Protein AF-A0A6M4P9S4-F1 (afdb_monomer)

Foldseek 3Di:
DVVVVVVVVVVVLVVLVVVLCVLLVVLQVLCCVPPVVVSVVLVVLLVVLLVVLLVLVVVCVVVVLADLQRQGDDPSSVVVVVVLCVLQPLVVQLVVLVVQLCVQPVVLVVQQVVLLVVQAHDDRDCNVVSVVVSLVSSLSSLSSNLSNLLNCLVVSVVSVNVNDDPVNSSVSNSVSSVSSSVSSVSVSVVVVVVVVVPDPPPDPDVVVVVVVVSNCSSNVPND

Nearest PDB structures (foldseek):
  6ixg-assembly1_A  TM=1.723E-01  e=7.085E+00  Homo sapiens

pLDDT: mean 92.7, std 8.06, range [56.94, 98.56]

Secondary structure (DSSP, 8-state):
-HHHHHHHHHHHHHHHHHHHHHHHHHHHHHHHHH-HHHHHHHHHHHHHHHHHHHHHHHHHHHTTSB-TTS-B-HHHHHHHHHHHHHHH-HHHHHHHHHHHHHHHHHHHHHHHHHHHHTT-----SSHHHHHHHHHHHHHHHHHHHHHHHHHHHHHHHHTT-TT--HHHHHHHHHHHHHHHHHHHHHHHHHHHHHHHHHS--SS--HHHHHHHHHHHHHTTT--

Mean predicted aligned error: 5.12 Å

Radius of gyration: 23.7 Å; Cα contacts (8 Å, |Δi|>4): 204; chains: 1; bounding box: 56×37×74 Å

Solvent-accessible surface area (backbone atoms only — not comparable to full-atom values): 11518 Å² total; per-residue (Å²): 120,68,69,64,58,54,56,52,49,66,56,48,51,57,55,50,53,50,50,53,51,50,51,38,48,52,44,44,50,62,34,36,78,76,41,49,68,59,51,52,49,48,54,48,42,19,51,48,30,25,52,55,44,45,52,49,51,54,52,33,42,74,73,57,16,31,47,72,57,69,47,65,34,67,76,64,10,52,51,51,51,52,52,50,52,61,63,56,41,57,67,60,50,51,52,53,44,49,51,53,40,45,68,62,37,49,58,44,53,51,50,30,53,60,31,22,77,76,13,54,24,62,83,71,81,55,49,67,59,44,51,53,49,43,52,52,53,52,32,48,51,35,18,29,32,15,14,39,40,33,31,54,24,51,48,42,55,76,70,56,19,77,78,59,48,73,67,54,31,52,52,36,39,51,53,14,54,49,35,38,34,49,25,46,49,54,52,42,54,52,50,52,55,55,49,63,72,67,52,84,71,89,65,88,49,71,65,56,58,51,51,50,52,52,48,50,53,17,31,68,68,66,115

Structure (mmCIF, N/CA/C/O backbone):
data_AF-A0A6M4P9S4-F1
#
_entry.id   AF-A0A6M4P9S4-F1
#
loop_
_atom_site.group_PDB
_atom_site.id
_atom_site.type_symbol
_atom_site.label_atom_id
_atom_site.label_alt_id
_atom_site.label_comp_id
_atom_site.label_asym_id
_atom_site.label_entity_id
_atom_site.label_seq_id
_atom_site.pdbx_PDB_ins_code
_atom_site.Cartn_x
_atom_site.Cartn_y
_atom_site.Cartn_z
_atom_site.occupancy
_atom_site.B_iso_or_equiv
_atom_site.auth_seq_id
_atom_site.auth_comp_id
_atom_site.auth_asym_id
_atom_site.auth_atom_id
_atom_site.pdbx_PDB_model_num
ATOM 1 N N . MET A 1 1 ? -1.144 12.331 -38.216 1.00 61.84 1 MET A N 1
ATOM 2 C CA . MET A 1 1 ? -1.997 12.013 -37.046 1.00 61.84 1 MET A CA 1
ATOM 3 C C . MET A 1 1 ? -1.192 11.691 -35.783 1.00 61.84 1 MET A C 1
ATOM 5 O O . MET A 1 1 ? -1.663 12.023 -34.706 1.00 61.84 1 MET A O 1
ATOM 9 N N . GLU A 1 2 ? 0.027 11.143 -35.867 1.00 69.25 2 GLU A N 1
ATOM 10 C CA . GLU A 1 2 ? 0.846 10.823 -34.678 1.00 69.25 2 GLU A CA 1
ATOM 11 C C . GLU A 1 2 ? 1.345 12.041 -33.874 1.00 69.25 2 GLU A C 1
ATOM 13 O O . GLU A 1 2 ? 1.456 11.966 -32.651 1.00 69.25 2 GLU A O 1
ATOM 18 N N . SER A 1 3 ? 1.584 13.191 -34.513 1.00 69.19 3 SER A N 1
ATOM 19 C CA . SER A 1 3 ? 2.108 14.394 -33.841 1.00 69.19 3 SER A CA 1
ATOM 20 C C . SER A 1 3 ? 1.162 14.984 -32.785 1.00 69.19 3 SER A C 1
ATOM 22 O O . SER A 1 3 ? 1.617 15.394 -31.717 1.00 69.19 3 SER A O 1
ATOM 24 N N . LEU A 1 4 ? -0.153 14.965 -33.032 1.00 66.94 4 LEU A N 1
ATOM 25 C CA . LEU A 1 4 ? -1.164 15.445 -32.079 1.00 66.94 4 LEU A CA 1
ATOM 26 C C . LEU A 1 4 ? -1.233 14.562 -30.821 1.00 66.94 4 LEU A C 1
ATOM 28 O O . LE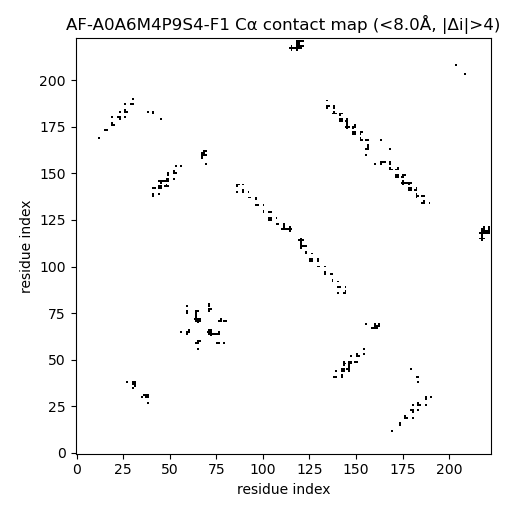U A 1 4 ? -1.451 15.074 -29.724 1.00 66.94 4 LEU A O 1
ATOM 32 N N . SER A 1 5 ? -0.966 13.259 -30.959 1.00 78.19 5 SER A N 1
ATOM 33 C CA . SER A 1 5 ? -0.963 12.318 -29.829 1.00 78.19 5 SER A CA 1
ATOM 34 C C . SER A 1 5 ? 0.209 12.547 -28.866 1.00 78.19 5 SER A C 1
ATOM 36 O O . SER A 1 5 ? 0.057 12.424 -27.652 1.00 78.19 5 SER A O 1
ATOM 38 N N . ASN A 1 6 ? 1.376 12.943 -29.386 1.00 82.75 6 ASN A N 1
ATOM 39 C CA . ASN A 1 6 ? 2.554 13.214 -28.562 1.00 82.75 6 ASN A CA 1
ATOM 40 C C . ASN A 1 6 ? 2.414 14.527 -27.786 1.00 82.75 6 ASN A C 1
ATOM 42 O O . ASN A 1 6 ? 2.817 14.590 -26.627 1.00 82.75 6 ASN A O 1
ATOM 46 N N . LEU A 1 7 ? 1.780 15.542 -28.385 1.00 84.12 7 LEU A N 1
ATOM 47 C CA . LEU A 1 7 ? 1.522 16.811 -27.708 1.00 84.12 7 LEU A CA 1
ATOM 48 C C . LEU A 1 7 ? 0.577 16.623 -26.510 1.00 84.12 7 LEU A C 1
ATOM 50 O O . LEU A 1 7 ? 0.871 17.098 -25.419 1.00 84.12 7 LEU A O 1
ATOM 54 N N . GLN A 1 8 ? -0.513 15.865 -26.679 1.00 84.75 8 GLN A N 1
ATOM 55 C CA . GLN A 1 8 ? -1.442 15.556 -25.583 1.00 84.75 8 GLN A CA 1
ATOM 56 C C . GLN A 1 8 ? -0.753 14.823 -24.426 1.00 84.75 8 GLN A C 1
ATOM 58 O O . GLN A 1 8 ? -0.976 15.156 -23.265 1.00 84.75 8 GLN A O 1
ATOM 63 N N . LEU A 1 9 ? 0.132 13.871 -24.727 1.00 80.56 9 LEU A N 1
ATOM 64 C CA . LEU A 1 9 ? 0.868 13.130 -23.700 1.00 80.56 9 LEU A CA 1
ATOM 65 C C . LEU A 1 9 ? 1.795 14.022 -22.871 1.00 80.56 9 LEU A C 1
ATOM 67 O O . LEU A 1 9 ? 1.878 13.834 -21.659 1.00 80.56 9 LEU A O 1
ATOM 71 N N . ILE A 1 10 ? 2.447 15.006 -23.495 1.00 86.56 10 ILE A N 1
ATOM 72 C CA . ILE A 1 10 ? 3.322 15.954 -22.790 1.00 86.56 10 ILE A CA 1
ATOM 73 C C . ILE A 1 10 ? 2.539 16.767 -21.753 1.00 86.56 10 ILE A C 1
ATOM 75 O O . ILE A 1 10 ? 3.084 17.059 -20.695 1.00 86.56 10 ILE A O 1
ATOM 79 N N . PHE A 1 11 ? 1.270 17.094 -22.011 1.00 90.44 11 PHE A N 1
ATOM 80 C CA . PHE A 1 11 ? 0.438 17.844 -21.062 1.00 90.44 11 PHE A CA 1
ATOM 81 C C . PHE A 1 11 ? -0.261 16.961 -20.021 1.00 90.44 11 PHE A C 1
ATOM 83 O O . PHE A 1 11 ? -0.404 17.376 -18.872 1.00 90.44 11 PHE A O 1
ATOM 90 N N . ILE A 1 12 ? -0.679 15.745 -20.387 1.00 91.44 12 ILE A N 1
ATOM 91 C CA . ILE A 1 12 ? -1.417 14.850 -19.483 1.00 91.44 12 ILE A CA 1
ATOM 92 C C . ILE A 1 12 ? -0.534 14.381 -18.323 1.00 91.44 12 ILE A C 1
ATOM 94 O O . ILE A 1 12 ? -0.962 14.447 -17.172 1.00 91.44 12 ILE A O 1
ATOM 98 N N . TRP A 1 13 ? 0.696 13.934 -18.597 1.00 91.56 13 TRP A N 1
ATOM 99 C CA . TRP A 1 13 ? 1.558 13.373 -17.552 1.00 91.56 13 TRP A CA 1
ATOM 100 C C . TRP A 1 13 ? 1.850 14.363 -16.413 1.00 91.56 13 TRP A C 1
ATOM 102 O O . TRP A 1 13 ? 1.615 13.990 -15.265 1.00 91.56 13 TRP A O 1
ATOM 112 N N . PRO A 1 14 ? 2.283 15.617 -16.658 1.00 93.75 14 PRO A N 1
ATOM 113 C CA . PRO A 1 14 ? 2.514 16.589 -15.590 1.00 93.75 14 PRO A CA 1
ATOM 114 C C . PRO A 1 14 ? 1.277 16.867 -14.738 1.00 93.75 14 PRO A C 1
ATOM 116 O O . PRO A 1 14 ? 1.397 16.962 -13.521 1.00 93.75 14 PRO A O 1
ATOM 119 N N . VAL A 1 15 ? 0.093 16.965 -15.353 1.00 95.19 15 VAL A N 1
ATOM 120 C CA . VAL A 1 15 ? -1.168 17.188 -14.626 1.00 95.19 15 VAL A CA 1
ATOM 121 C C . VAL A 1 15 ? -1.487 16.000 -13.727 1.00 95.19 15 VAL A C 1
ATOM 123 O O . VAL A 1 15 ? -1.824 16.192 -12.559 1.00 95.19 15 VAL A O 1
ATOM 126 N N . LEU A 1 16 ? -1.333 14.780 -14.248 1.00 94.12 16 LEU A N 1
ATOM 127 C CA . LEU A 1 16 ? -1.476 13.566 -13.455 1.00 94.12 16 LEU A CA 1
ATOM 128 C C . LEU A 1 16 ? -0.500 13.604 -12.274 1.00 94.12 16 LEU A C 1
ATOM 130 O O . LEU A 1 16 ? -0.952 13.609 -11.128 1.00 94.12 16 LEU A O 1
ATOM 134 N N . PHE A 1 17 ? 0.810 13.718 -12.527 1.00 95.31 17 PHE A N 1
ATOM 135 C CA . PHE A 1 17 ? 1.837 13.758 -11.478 1.00 95.31 17 PHE A CA 1
ATOM 136 C C . PHE A 1 17 ? 1.563 14.848 -10.431 1.00 95.31 17 PHE A C 1
ATOM 138 O O . PHE A 1 17 ? 1.637 14.583 -9.233 1.00 95.31 17 PHE A O 1
ATOM 145 N N . LEU A 1 18 ? 1.173 16.052 -10.846 1.00 97.12 18 LEU A N 1
ATOM 146 C CA . LEU A 1 18 ? 0.807 17.124 -9.921 1.00 97.12 18 LEU A CA 1
ATOM 147 C C . LEU A 1 18 ? -0.378 16.727 -9.027 1.00 97.12 18 LEU A C 1
ATOM 149 O O . LEU A 1 18 ? -0.354 16.964 -7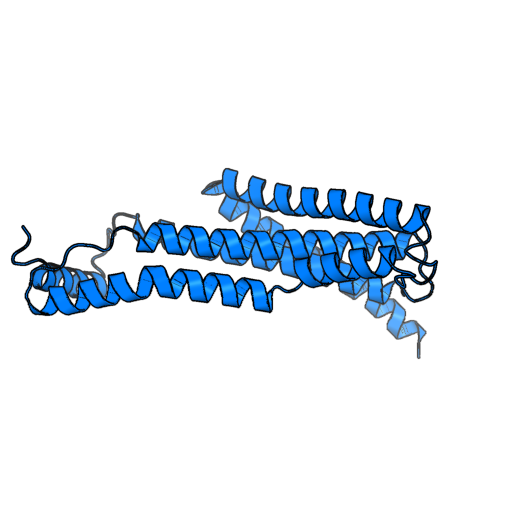.817 1.00 97.12 18 LEU A O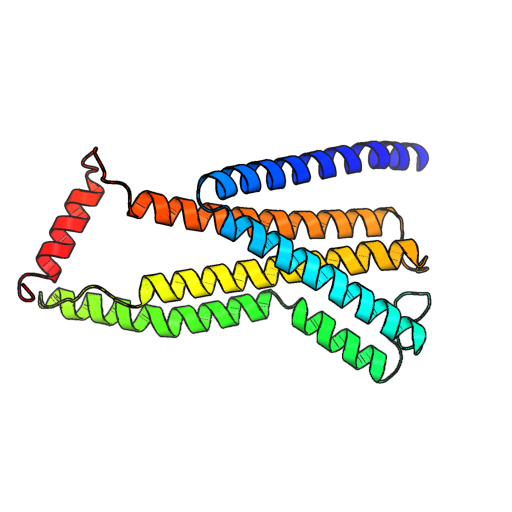 1
ATOM 153 N N . GLY A 1 19 ? -1.394 16.093 -9.612 1.00 97.25 19 GLY A N 1
ATOM 154 C CA . GLY A 1 19 ? -2.543 15.563 -8.887 1.00 97.25 19 GLY A CA 1
ATOM 155 C C . GLY A 1 19 ? -2.137 14.538 -7.828 1.00 97.25 19 GLY A C 1
ATOM 156 O O . GLY A 1 19 ? -2.524 14.684 -6.668 1.00 97.25 19 GLY A O 1
ATOM 157 N N . ILE A 1 20 ? -1.308 13.544 -8.174 1.00 97.69 20 ILE A N 1
ATOM 158 C CA . ILE A 1 20 ? -0.906 12.518 -7.196 1.00 97.69 20 ILE A CA 1
ATOM 159 C C . ILE A 1 20 ? 0.005 13.068 -6.103 1.00 97.69 20 ILE A C 1
ATOM 161 O O . ILE A 1 20 ? -0.171 12.714 -4.939 1.00 97.69 20 ILE A O 1
ATOM 165 N N . PHE A 1 21 ? 0.919 13.987 -6.429 1.00 97.81 21 PHE A N 1
ATOM 166 C CA . PHE A 1 21 ? 1.742 14.650 -5.416 1.00 97.81 21 PHE A CA 1
ATOM 167 C C . PHE A 1 21 ? 0.899 15.500 -4.469 1.00 97.81 21 PHE A C 1
ATOM 169 O O . PHE A 1 21 ? 1.172 15.522 -3.272 1.00 97.81 21 PHE A O 1
ATOM 176 N N . THR A 1 22 ? -0.157 16.141 -4.975 1.00 98.12 22 THR A N 1
ATOM 177 C CA . THR A 1 22 ? -1.103 16.892 -4.143 1.00 98.12 22 THR A CA 1
ATOM 178 C C . THR A 1 22 ? -1.869 15.959 -3.206 1.00 98.12 22 THR A C 1
ATOM 180 O O . THR A 1 22 ? -2.008 16.270 -2.027 1.00 98.12 22 THR A O 1
ATOM 183 N N . VAL A 1 23 ? -2.311 14.789 -3.684 1.00 98.19 23 VAL A N 1
ATOM 184 C CA . VAL A 1 23 ? -2.980 13.775 -2.849 1.00 98.19 23 VAL A CA 1
ATOM 185 C C . VAL A 1 23 ? -2.042 13.237 -1.766 1.00 98.19 23 VAL A C 1
ATOM 187 O O . VAL A 1 23 ? -2.409 13.239 -0.592 1.00 98.19 23 VAL A O 1
ATOM 190 N N . ILE A 1 24 ? -0.824 12.820 -2.129 1.00 98.12 24 ILE A N 1
ATOM 191 C CA . ILE A 1 24 ? 0.177 12.331 -1.166 1.00 98.12 24 ILE A CA 1
ATOM 192 C C . ILE A 1 24 ? 0.532 13.430 -0.162 1.00 98.12 24 ILE A C 1
ATOM 194 O O . ILE A 1 24 ? 0.585 13.164 1.035 1.00 98.12 24 ILE A O 1
ATOM 198 N N . GLY A 1 25 ? 0.737 14.663 -0.630 1.00 98.12 25 GLY A N 1
ATOM 199 C CA . GLY A 1 25 ? 1.036 15.817 0.213 1.00 98.12 25 GLY A CA 1
ATOM 200 C C . GLY A 1 25 ? -0.090 16.108 1.200 1.00 98.12 25 GLY A C 1
ATOM 201 O O . GLY A 1 25 ? 0.160 16.207 2.395 1.00 98.12 25 GLY A O 1
ATOM 202 N N . PHE A 1 26 ? -1.338 16.155 0.730 1.00 98.31 26 PHE A N 1
ATOM 203 C CA . PHE A 1 26 ? -2.509 16.379 1.576 1.00 98.31 26 PHE A CA 1
ATOM 204 C C . PHE A 1 26 ? -2.676 15.286 2.642 1.00 98.31 26 PHE A C 1
ATOM 206 O O . PHE A 1 26 ? -2.794 15.600 3.829 1.00 98.31 26 PHE A O 1
ATOM 213 N N . LEU A 1 27 ? -2.652 14.010 2.240 1.00 98.00 27 LEU A N 1
ATOM 214 C CA . LEU A 1 27 ? -2.776 12.876 3.163 1.00 98.00 27 LEU A CA 1
ATOM 215 C C . LEU A 1 27 ? -1.605 12.828 4.148 1.00 98.00 27 LEU A C 1
ATOM 217 O O . LEU A 1 27 ? -1.805 12.623 5.344 1.00 98.00 27 LEU A O 1
ATOM 221 N N . GLY A 1 28 ? -0.389 13.064 3.654 1.00 97.56 28 GLY A N 1
ATOM 222 C CA . GLY A 1 28 ? 0.828 13.127 4.450 1.00 97.56 28 GLY A CA 1
ATOM 223 C C . GLY A 1 28 ? 0.780 14.241 5.490 1.00 97.56 28 GLY A C 1
ATOM 224 O O . GLY A 1 28 ? 1.087 13.980 6.647 1.00 97.56 28 GLY A O 1
ATOM 225 N N . SER A 1 29 ? 0.340 15.449 5.126 1.00 97.88 29 SER A N 1
ATOM 226 C CA . SER A 1 29 ? 0.172 16.568 6.063 1.00 97.88 29 SER A CA 1
ATOM 227 C C . SER A 1 29 ? -0.879 16.263 7.126 1.00 97.88 29 SER A C 1
ATOM 229 O O . SER A 1 29 ? -0.598 16.395 8.313 1.00 97.88 29 SER A O 1
ATOM 231 N N . LYS A 1 30 ? -2.057 15.763 6.727 1.00 97.25 30 LYS A N 1
ATOM 232 C CA . LYS A 1 30 ? -3.113 15.389 7.681 1.00 97.25 30 LYS A CA 1
ATOM 233 C C . LYS A 1 30 ? -2.668 14.302 8.653 1.00 97.25 30 LYS A C 1
ATOM 235 O O . LYS A 1 30 ? -2.995 14.362 9.836 1.00 97.25 30 LYS A O 1
ATOM 240 N N . LEU A 1 31 ? -1.913 13.320 8.168 1.00 96.31 31 LEU A N 1
ATOM 241 C CA . LEU A 1 31 ? -1.352 12.275 9.011 1.00 96.31 31 LEU A CA 1
ATOM 242 C C . LEU A 1 31 ? -0.211 12.807 9.892 1.00 96.31 31 LEU A C 1
ATOM 244 O O . LEU A 1 31 ? -0.085 12.377 11.035 1.00 96.31 31 LEU A O 1
ATOM 248 N N . ALA A 1 32 ? 0.594 13.753 9.401 1.00 97.25 32 ALA A N 1
ATOM 249 C CA . ALA A 1 32 ? 1.685 14.365 10.154 1.00 97.25 32 ALA A CA 1
ATOM 250 C C . ALA A 1 32 ? 1.188 15.187 11.349 1.00 97.25 32 ALA A C 1
ATOM 252 O O . ALA A 1 32 ? 1.824 15.139 12.399 1.00 97.25 32 ALA A O 1
ATOM 253 N N . ASP A 1 33 ? 0.044 15.863 11.216 1.00 95.88 33 ASP A N 1
ATOM 254 C CA . ASP A 1 33 ? -0.586 16.610 12.311 1.00 95.88 33 ASP A CA 1
ATOM 255 C C . ASP A 1 33 ? -0.987 15.691 13.480 1.00 95.88 33 ASP A C 1
ATOM 257 O O . ASP A 1 33 ? -0.930 16.088 14.642 1.00 95.88 33 ASP A O 1
ATOM 261 N N . GLN A 1 34 ? -1.380 14.446 13.184 1.00 94.00 34 GLN A N 1
ATOM 262 C CA . GLN A 1 34 ? -1.847 13.486 14.190 1.00 94.00 34 GLN A CA 1
ATOM 263 C C . GLN A 1 34 ? -0.727 12.572 14.704 1.00 94.00 34 GLN A C 1
ATOM 265 O O . GLN A 1 34 ? -0.618 12.320 15.904 1.00 94.00 34 GLN A O 1
ATOM 270 N N . ARG A 1 35 ? 0.073 12.010 13.789 1.00 95.62 35 ARG A N 1
ATOM 271 C CA . ARG A 1 35 ? 1.101 10.991 14.051 1.00 95.62 35 ARG A CA 1
ATOM 272 C C . ARG A 1 35 ? 2.271 11.145 13.066 1.00 95.62 35 ARG A C 1
ATOM 274 O O . ARG A 1 35 ? 2.414 10.345 12.140 1.00 95.62 35 ARG A O 1
ATOM 281 N N . PRO A 1 36 ? 3.194 12.098 13.284 1.00 96.81 36 PRO A N 1
ATOM 282 C CA . PRO A 1 36 ? 4.319 12.334 12.370 1.00 96.81 36 PRO A CA 1
ATOM 283 C C . PRO A 1 36 ? 5.279 11.137 12.269 1.00 96.81 36 PRO A C 1
ATOM 285 O O . PRO A 1 36 ? 5.973 10.964 11.267 1.00 96.81 36 PRO A O 1
ATOM 288 N N . GLY A 1 37 ? 5.311 10.275 13.293 1.00 97.75 37 GLY A N 1
ATOM 289 C CA . GLY A 1 37 ? 6.042 9.007 13.251 1.00 97.75 37 GLY A CA 1
ATOM 290 C C . GLY A 1 37 ? 5.592 8.099 12.107 1.00 97.75 37 GLY A C 1
ATOM 291 O O . GLY A 1 37 ? 6.439 7.531 11.424 1.00 97.75 37 GLY A O 1
ATOM 292 N N . ASP A 1 38 ? 4.288 8.034 11.848 1.00 97.31 38 ASP A N 1
ATOM 293 C CA . ASP A 1 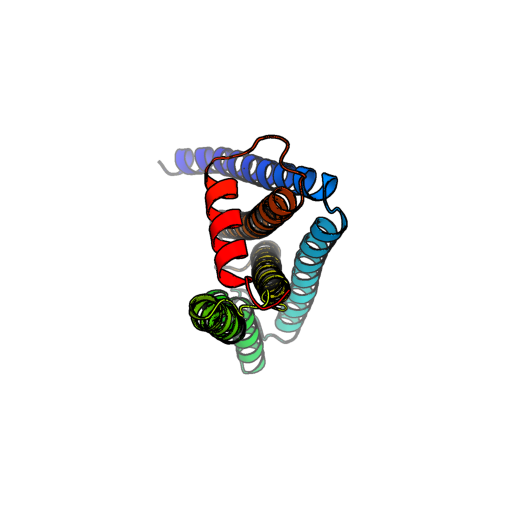38 ? 3.703 7.135 10.857 1.00 97.31 38 ASP A CA 1
ATOM 294 C C . ASP A 1 38 ? 4.123 7.524 9.433 1.00 97.31 38 ASP A C 1
ATOM 296 O O . ASP A 1 38 ? 4.572 6.682 8.654 1.00 97.31 38 ASP A O 1
ATOM 300 N N . VAL A 1 39 ? 4.082 8.826 9.131 1.00 98.12 39 VAL A N 1
ATOM 301 C CA . VAL A 1 39 ? 4.538 9.398 7.853 1.00 98.12 39 VAL A CA 1
ATOM 302 C C . VAL A 1 39 ? 6.010 9.069 7.598 1.00 98.12 39 VAL A C 1
ATOM 304 O O . VAL A 1 39 ? 6.368 8.638 6.502 1.00 98.12 39 VAL A O 1
ATOM 307 N N . ARG A 1 40 ? 6.870 9.216 8.618 1.00 98.25 40 ARG A N 1
ATOM 308 C CA . ARG A 1 40 ? 8.301 8.887 8.505 1.00 98.25 40 ARG A CA 1
ATOM 309 C C . ARG A 1 40 ? 8.531 7.414 8.188 1.00 98.25 40 ARG A C 1
ATOM 311 O O . ARG A 1 40 ? 9.406 7.114 7.384 1.00 98.25 40 ARG A O 1
ATOM 318 N N . VAL A 1 41 ? 7.758 6.508 8.788 1.00 98.31 41 VAL A N 1
ATOM 319 C CA . VAL A 1 41 ? 7.894 5.066 8.538 1.00 98.31 41 VAL A CA 1
ATOM 320 C C . VAL A 1 41 ? 7.526 4.722 7.095 1.00 98.31 41 VAL A C 1
ATOM 322 O O . VAL A 1 41 ? 8.273 3.991 6.451 1.00 98.31 41 VAL A O 1
ATOM 325 N N . VAL A 1 42 ? 6.433 5.274 6.557 1.00 98.38 42 VAL A N 1
ATOM 326 C CA . VAL A 1 42 ? 6.030 5.029 5.158 1.00 98.38 42 VAL A CA 1
ATOM 327 C C . VAL A 1 42 ? 7.105 5.518 4.184 1.00 98.38 42 VAL A C 1
ATOM 329 O O . VAL A 1 42 ? 7.540 4.758 3.318 1.00 98.38 42 VAL A O 1
ATOM 332 N N . TRP A 1 43 ? 7.600 6.747 4.366 1.00 98.44 43 TRP A N 1
ATOM 333 C CA . TRP A 1 43 ? 8.682 7.287 3.536 1.00 98.44 43 TRP A CA 1
ATOM 334 C C . TRP A 1 43 ? 9.983 6.497 3.664 1.00 98.44 43 TRP A C 1
ATOM 336 O O . TRP A 1 43 ? 10.670 6.277 2.665 1.00 98.44 43 TRP A O 1
ATOM 346 N N . TYR A 1 44 ? 10.317 6.053 4.876 1.00 98.56 44 TYR A N 1
ATOM 347 C CA . TYR A 1 44 ? 11.490 5.223 5.121 1.00 98.56 44 TYR A CA 1
ATOM 348 C C . TYR A 1 44 ? 11.386 3.880 4.396 1.00 98.56 44 TYR A C 1
ATOM 350 O O . TYR A 1 44 ? 12.329 3.498 3.714 1.00 98.56 44 TYR A O 1
ATOM 358 N N . LEU A 1 45 ? 10.246 3.187 4.485 1.00 98.38 45 LEU A N 1
ATOM 359 C CA . LEU A 1 45 ? 10.029 1.906 3.808 1.00 98.38 45 LEU A CA 1
ATOM 360 C C . LEU A 1 45 ? 10.104 2.043 2.286 1.00 98.38 45 LEU A C 1
ATOM 362 O O . LEU A 1 45 ? 10.779 1.242 1.642 1.00 98.38 45 LEU A O 1
ATOM 366 N N . PHE A 1 46 ? 9.470 3.078 1.727 1.00 98.56 46 PHE A N 1
ATOM 367 C CA . PHE A 1 46 ? 9.569 3.394 0.302 1.00 98.56 46 PHE A CA 1
ATOM 368 C C . PHE A 1 46 ? 11.027 3.633 -0.120 1.00 98.56 46 PHE A C 1
ATOM 370 O O . PHE A 1 46 ? 11.513 3.012 -1.063 1.00 98.56 46 PHE A O 1
ATOM 377 N N . SER A 1 47 ? 11.749 4.487 0.612 1.00 98.50 47 SER A N 1
ATOM 378 C CA . SER A 1 47 ? 13.140 4.844 0.298 1.00 98.50 47 SER A CA 1
ATOM 379 C C . SER A 1 47 ? 14.094 3.661 0.465 1.00 98.50 47 SER A C 1
ATOM 381 O O . SER A 1 47 ? 14.997 3.472 -0.346 1.00 98.50 47 SER A O 1
ATOM 383 N N . LEU A 1 48 ? 13.885 2.836 1.492 1.00 98.31 48 LEU A N 1
ATOM 384 C CA . LEU A 1 48 ? 14.653 1.618 1.721 1.00 98.31 48 LEU A CA 1
ATOM 385 C C . LEU A 1 48 ? 14.446 0.626 0.574 1.00 98.31 48 LEU A C 1
ATOM 387 O O . LEU A 1 48 ? 15.423 0.133 0.019 1.00 98.31 48 LEU A O 1
ATOM 391 N N . ALA A 1 49 ? 13.192 0.374 0.183 1.00 98.12 49 ALA A N 1
ATOM 392 C CA . ALA A 1 49 ? 12.874 -0.494 -0.947 1.00 98.12 49 ALA A CA 1
ATOM 393 C C . ALA A 1 49 ? 13.493 0.032 -2.248 1.00 98.12 49 ALA A C 1
ATOM 395 O O . ALA A 1 49 ? 14.101 -0.743 -2.986 1.00 98.12 49 ALA A O 1
ATOM 396 N N . PHE A 1 50 ? 13.417 1.344 -2.485 1.00 98.19 50 PHE A N 1
ATOM 397 C CA . PHE A 1 50 ? 14.056 1.996 -3.623 1.00 98.19 50 PHE A CA 1
ATOM 398 C C . PHE A 1 50 ? 15.570 1.730 -3.662 1.00 98.19 50 PHE A C 1
ATOM 400 O O . PHE A 1 50 ? 16.085 1.203 -4.650 1.00 98.19 50 PHE A O 1
ATOM 407 N N . VAL A 1 51 ? 16.283 2.033 -2.571 1.00 98.25 51 VAL A N 1
ATOM 408 C CA . VAL A 1 51 ? 17.743 1.868 -2.478 1.00 98.25 51 VAL A CA 1
ATOM 409 C C . VAL A 1 51 ? 18.150 0.401 -2.605 1.00 98.25 51 VAL A C 1
ATOM 411 O O . VAL A 1 51 ? 19.035 0.082 -3.399 1.00 98.25 51 VAL A O 1
ATOM 414 N N . CYS A 1 52 ? 17.498 -0.506 -1.873 1.00 97.44 52 CYS A N 1
ATOM 415 C CA . CYS A 1 52 ? 17.794 -1.937 -1.939 1.00 97.44 52 CYS A CA 1
ATOM 416 C C . CYS A 1 52 ? 17.574 -2.497 -3.349 1.00 97.44 52 CYS A C 1
ATOM 418 O O . CYS A 1 52 ? 18.413 -3.248 -3.844 1.00 97.44 52 CYS A O 1
ATOM 420 N N . THR A 1 53 ? 16.490 -2.098 -4.019 1.00 96.88 53 THR A N 1
ATOM 421 C CA . THR A 1 53 ? 16.199 -2.542 -5.389 1.00 96.88 53 THR A CA 1
ATOM 422 C C . THR A 1 53 ? 17.205 -1.963 -6.381 1.00 96.88 53 THR A C 1
ATOM 424 O O . THR A 1 53 ? 17.632 -2.673 -7.284 1.00 96.88 53 THR A O 1
ATOM 427 N N . CYS A 1 54 ? 17.654 -0.715 -6.197 1.00 96.69 54 CYS A N 1
ATOM 428 C CA . CYS A 1 54 ? 18.695 -0.112 -7.037 1.00 96.69 54 CYS A CA 1
ATOM 429 C C . CYS A 1 54 ? 20.015 -0.881 -6.912 1.00 96.69 54 CYS A C 1
ATOM 431 O O . CYS A 1 54 ? 20.634 -1.210 -7.921 1.00 96.69 54 CYS A O 1
ATOM 433 N N . ILE A 1 55 ? 20.424 -1.212 -5.683 1.00 96.88 55 ILE A N 1
ATOM 434 C CA . ILE A 1 55 ? 21.625 -2.018 -5.425 1.00 96.88 55 ILE A CA 1
ATOM 435 C C . ILE A 1 55 ? 21.484 -3.404 -6.065 1.00 96.88 55 ILE A C 1
ATOM 437 O O . ILE A 1 55 ? 22.407 -3.858 -6.739 1.00 96.88 55 ILE A O 1
ATOM 441 N N . ALA A 1 56 ? 20.329 -4.056 -5.905 1.00 95.88 56 ALA A N 1
ATOM 442 C CA . ALA A 1 56 ? 20.065 -5.363 -6.500 1.00 95.88 56 ALA A CA 1
ATOM 443 C C . ALA A 1 56 ? 20.093 -5.323 -8.037 1.00 95.88 56 ALA A C 1
ATOM 445 O O . ALA A 1 56 ? 20.678 -6.211 -8.651 1.00 95.88 56 ALA A O 1
ATOM 446 N N . ALA A 1 57 ? 19.519 -4.287 -8.658 1.00 94.75 57 ALA A N 1
ATOM 447 C CA . ALA A 1 57 ? 19.522 -4.104 -10.108 1.00 94.75 57 ALA A CA 1
ATOM 448 C C . ALA A 1 57 ? 20.938 -3.859 -10.653 1.00 94.75 57 ALA A C 1
ATOM 450 O O . ALA A 1 57 ? 21.346 -4.503 -11.618 1.00 94.75 57 ALA A O 1
ATOM 451 N N . LEU A 1 58 ? 21.717 -2.989 -9.998 1.00 95.94 58 LEU A N 1
ATOM 452 C CA . LEU A 1 58 ? 23.118 -2.737 -10.351 1.00 95.94 58 LEU A CA 1
ATOM 453 C C . LEU A 1 58 ? 23.973 -4.000 -10.222 1.00 95.94 58 LEU A C 1
ATOM 455 O O . LEU A 1 58 ? 24.778 -4.294 -11.104 1.00 95.94 58 LEU A O 1
ATOM 459 N N . TRP A 1 59 ? 23.782 -4.758 -9.143 1.00 96.56 59 TRP A N 1
ATOM 460 C CA . TRP A 1 59 ? 24.476 -6.023 -8.928 1.00 96.56 59 TRP A CA 1
ATOM 461 C C . TRP A 1 59 ? 24.079 -7.085 -9.961 1.00 96.56 59 TRP A C 1
ATOM 463 O O . TRP A 1 59 ? 24.947 -7.742 -10.523 1.00 96.56 59 TRP A O 1
ATOM 473 N N . ALA A 1 60 ? 22.787 -7.230 -10.267 1.00 96.25 60 ALA A N 1
ATOM 474 C CA . ALA A 1 60 ? 22.314 -8.178 -11.275 1.00 96.25 60 ALA A CA 1
ATOM 475 C C . ALA A 1 60 ? 22.846 -7.833 -12.677 1.00 96.25 60 ALA A C 1
ATOM 477 O O . ALA A 1 60 ? 23.259 -8.721 -13.421 1.00 96.25 60 ALA A O 1
ATOM 478 N N . SER A 1 61 ? 22.889 -6.543 -13.015 1.00 95.50 61 SER A N 1
ATOM 479 C CA . SER A 1 61 ? 23.467 -6.049 -14.266 1.00 95.50 61 SER A CA 1
ATOM 480 C C . SER A 1 61 ? 24.974 -6.332 -14.354 1.00 95.50 61 SER A C 1
ATOM 482 O O . SER A 1 61 ? 25.446 -6.835 -15.372 1.00 95.50 61 SER A O 1
ATOM 484 N N . SER A 1 62 ? 25.736 -6.117 -13.272 1.00 96.50 62 SER A N 1
ATOM 485 C CA . SER A 1 62 ? 27.196 -6.309 -13.284 1.00 96.50 62 SER A CA 1
ATOM 486 C C . SER A 1 62 ? 27.638 -7.764 -13.467 1.00 96.50 62 SER A C 1
ATOM 488 O O . SER A 1 62 ? 28.705 -8.009 -14.025 1.00 96.50 62 SER A O 1
ATOM 490 N N . ILE A 1 63 ? 26.818 -8.729 -13.042 1.00 97.12 63 ILE A N 1
ATOM 491 C CA . ILE A 1 63 ? 27.080 -10.165 -13.232 1.00 97.12 63 ILE A CA 1
ATOM 492 C C . ILE A 1 63 ? 26.446 -10.736 -14.511 1.00 97.12 63 ILE A C 1
ATOM 494 O O . ILE A 1 63 ? 26.499 -11.947 -14.726 1.00 97.12 63 ILE A O 1
ATOM 498 N N . GLY A 1 64 ? 25.809 -9.900 -15.340 1.00 96.06 64 GLY A N 1
ATOM 499 C CA . GLY A 1 64 ? 25.105 -10.336 -16.551 1.00 96.06 64 GLY A CA 1
ATOM 500 C C . GLY A 1 64 ? 23.828 -11.143 -16.285 1.00 96.06 64 GLY A C 1
ATOM 501 O O . GLY A 1 64 ? 23.353 -11.846 -17.172 1.00 96.06 64 GLY A O 1
ATOM 502 N N . ALA A 1 65 ? 23.264 -11.059 -15.075 1.00 96.94 65 ALA A N 1
ATOM 503 C CA . ALA A 1 65 ? 21.978 -11.673 -14.733 1.00 96.94 65 ALA A CA 1
ATOM 504 C C . ALA A 1 65 ? 20.778 -10.882 -15.279 1.00 96.94 65 ALA A C 1
ATOM 506 O O . ALA A 1 65 ? 19.651 -11.374 -15.244 1.00 96.94 65 ALA A O 1
ATOM 507 N N . LEU A 1 66 ? 21.017 -9.664 -15.765 1.00 95.38 66 LEU A N 1
ATOM 508 C CA . LEU A 1 66 ? 20.042 -8.797 -16.408 1.00 95.38 66 LEU A CA 1
ATOM 509 C C . LEU A 1 66 ? 20.650 -8.283 -17.712 1.00 95.38 66 LEU A C 1
ATOM 511 O O . LEU A 1 66 ? 21.731 -7.693 -17.690 1.00 95.38 66 LEU A O 1
ATOM 515 N N . ASP A 1 67 ? 19.991 -8.536 -18.839 1.00 94.06 67 ASP A N 1
ATOM 516 C CA . ASP A 1 67 ? 20.482 -8.077 -20.137 1.00 94.06 67 ASP A CA 1
ATOM 517 C C . ASP A 1 67 ? 20.091 -6.619 -20.439 1.00 94.06 67 ASP A C 1
ATOM 519 O O . ASP A 1 67 ? 19.373 -5.955 -19.686 1.00 94.06 67 ASP A O 1
ATOM 523 N N . GLY A 1 68 ? 20.571 -6.099 -21.573 1.00 90.50 68 GLY A N 1
ATOM 524 C CA . GLY A 1 68 ? 20.258 -4.741 -22.029 1.00 90.50 68 GLY A CA 1
ATOM 525 C C . GLY A 1 68 ? 18.785 -4.511 -22.392 1.00 90.50 68 GLY A C 1
ATOM 526 O O . GLY A 1 68 ? 18.404 -3.373 -22.650 1.00 90.50 68 GLY A O 1
ATOM 527 N N . ALA A 1 69 ? 17.950 -5.552 -22.419 1.00 92.62 69 ALA A N 1
ATOM 528 C CA . ALA A 1 69 ? 16.505 -5.445 -22.605 1.00 92.62 69 ALA A CA 1
ATOM 529 C C . ALA A 1 69 ? 15.730 -5.527 -21.274 1.00 92.62 69 ALA A C 1
ATOM 531 O O . ALA A 1 69 ? 14.498 -5.444 -21.290 1.00 92.62 69 ALA A O 1
ATOM 532 N N . GLY A 1 70 ? 16.427 -5.679 -20.141 1.00 91.06 70 GLY A N 1
ATOM 533 C CA . GLY A 1 70 ? 15.823 -5.881 -18.824 1.00 91.06 70 GLY A CA 1
ATOM 534 C C . GLY A 1 70 ? 15.293 -7.298 -18.607 1.00 91.06 70 GLY A C 1
ATOM 535 O O . GLY A 1 70 ? 14.482 -7.514 -17.707 1.00 91.06 70 GLY A O 1
ATOM 536 N N . VAL A 1 71 ? 15.708 -8.266 -19.427 1.00 94.69 71 VAL A N 1
ATOM 537 C CA . VAL A 1 71 ? 15.311 -9.667 -19.280 1.00 94.69 71 VAL A CA 1
ATOM 538 C C . VAL A 1 71 ? 16.294 -10.367 -18.348 1.00 94.69 71 VAL A C 1
ATOM 540 O O . VAL A 1 71 ? 17.513 -10.221 -18.456 1.00 94.69 71 VAL A O 1
ATOM 543 N N . PHE A 1 72 ? 15.746 -11.125 -17.402 1.00 95.44 72 PHE A N 1
ATOM 544 C CA . PHE A 1 72 ? 16.526 -11.921 -16.464 1.00 95.44 72 PHE A CA 1
ATOM 545 C C . PHE A 1 72 ? 17.167 -13.115 -17.178 1.00 95.44 72 PHE A C 1
ATOM 547 O O . PHE A 1 72 ? 16.480 -13.871 -17.862 1.00 95.44 72 PHE A O 1
ATOM 554 N N . GLN A 1 73 ? 18.475 -13.294 -16.996 1.00 97.25 73 GLN A N 1
ATOM 555 C CA . GLN A 1 73 ? 19.262 -14.341 -17.645 1.00 97.25 73 GLN A CA 1
ATOM 556 C C . GLN A 1 73 ? 19.944 -15.251 -16.613 1.00 97.25 73 GLN A C 1
ATOM 558 O O . GLN A 1 73 ? 20.513 -14.805 -15.611 1.00 97.25 73 GLN A O 1
ATOM 563 N N . GLY A 1 74 ? 19.918 -16.557 -16.886 1.00 96.62 74 GLY A N 1
ATOM 564 C CA . GLY A 1 74 ? 20.584 -17.581 -16.081 1.00 96.62 74 GLY A CA 1
ATOM 565 C C . GLY A 1 74 ? 20.036 -17.747 -14.656 1.00 96.62 74 GLY A C 1
ATOM 566 O O . GLY A 1 74 ? 19.051 -17.141 -14.244 1.00 96.62 74 GLY A O 1
ATOM 567 N N . ARG A 1 75 ? 20.722 -18.580 -13.860 1.00 96.62 75 ARG A N 1
ATOM 568 C CA . ARG A 1 75 ? 20.281 -18.962 -12.504 1.00 96.62 75 ARG A CA 1
ATOM 569 C C . ARG A 1 75 ? 20.141 -17.773 -11.548 1.00 96.62 75 ARG A C 1
ATOM 571 O O . ARG A 1 75 ? 19.254 -17.773 -10.696 1.00 96.62 75 ARG A O 1
ATOM 578 N N . TRP A 1 76 ? 21.037 -16.792 -11.649 1.00 95.19 76 TRP A N 1
ATOM 579 C CA . TRP A 1 76 ? 20.990 -15.595 -10.808 1.00 95.19 76 TRP A CA 1
ATOM 580 C C . TRP A 1 76 ? 19.862 -14.653 -11.233 1.00 95.19 76 TRP A C 1
ATOM 582 O O . TRP A 1 76 ? 19.174 -14.130 -10.359 1.00 95.19 76 TRP A O 1
ATOM 592 N N . GLY A 1 77 ? 19.607 -14.511 -12.539 1.00 94.94 77 GLY A N 1
ATOM 593 C CA . GLY A 1 77 ? 18.454 -13.771 -13.050 1.00 94.94 77 GLY A CA 1
ATOM 594 C C . GLY A 1 77 ? 17.137 -14.378 -12.569 1.00 94.94 77 GLY A C 1
ATOM 595 O O . GLY A 1 77 ? 16.298 -13.663 -12.029 1.00 94.94 77 GLY A O 1
ATOM 596 N N . ASP A 1 78 ? 16.994 -15.704 -12.650 1.00 96.44 78 ASP A N 1
ATOM 597 C CA . ASP A 1 78 ? 15.812 -16.418 -12.148 1.00 96.44 78 ASP A CA 1
ATOM 598 C C . ASP A 1 78 ? 15.582 -16.198 -10.651 1.00 96.44 78 ASP A C 1
ATOM 600 O O . ASP A 1 78 ? 14.442 -16.055 -10.205 1.00 96.44 78 ASP A O 1
ATOM 604 N N . LEU A 1 79 ? 16.656 -16.186 -9.854 1.00 96.19 79 LEU A N 1
ATOM 605 C CA . LEU A 1 79 ? 16.564 -15.926 -8.420 1.00 96.19 79 LEU A CA 1
ATOM 606 C C . LEU A 1 79 ? 16.074 -14.500 -8.150 1.00 96.19 79 LEU A C 1
ATOM 608 O O . LEU A 1 79 ? 15.162 -14.320 -7.344 1.00 96.19 79 LEU A O 1
ATOM 612 N N . VAL A 1 80 ? 16.643 -13.502 -8.832 1.00 95.06 80 VAL A N 1
ATOM 613 C CA . VAL A 1 80 ? 16.222 -12.099 -8.696 1.00 95.06 80 VAL A CA 1
ATOM 614 C C . VAL A 1 80 ? 14.770 -11.930 -9.140 1.00 95.06 80 VAL A C 1
ATOM 616 O O . VAL A 1 80 ? 13.995 -11.309 -8.419 1.00 95.06 80 VAL A O 1
ATOM 619 N N . ASN A 1 81 ? 14.372 -12.543 -10.256 1.00 95.81 81 ASN A N 1
ATOM 620 C CA . ASN A 1 81 ? 12.992 -12.516 -10.735 1.00 95.81 81 ASN A CA 1
ATOM 621 C C . ASN A 1 81 ? 12.024 -13.143 -9.719 1.00 95.81 81 ASN A C 1
ATOM 623 O O . ASN A 1 81 ? 10.992 -12.563 -9.404 1.00 95.81 81 ASN A O 1
ATOM 627 N N . LYS A 1 82 ? 12.372 -14.297 -9.135 1.00 96.75 82 LYS A N 1
ATOM 628 C CA . LYS A 1 82 ? 11.556 -14.934 -8.086 1.00 96.75 82 LYS A CA 1
ATOM 629 C C . LYS A 1 82 ? 11.415 -14.055 -6.849 1.00 96.75 82 LYS A C 1
ATOM 631 O O . LYS A 1 82 ? 10.318 -13.951 -6.314 1.00 96.75 82 LYS A O 1
ATOM 636 N N . LEU A 1 83 ? 12.501 -13.424 -6.400 1.00 94.75 83 LEU A N 1
ATOM 637 C CA . LEU A 1 83 ? 12.462 -12.495 -5.268 1.00 94.75 83 LEU A CA 1
ATOM 638 C C . LEU A 1 83 ? 11.613 -11.260 -5.585 1.00 94.75 83 LEU A C 1
ATOM 640 O O . LEU A 1 83 ? 10.839 -10.827 -4.737 1.00 94.75 83 LEU A O 1
ATOM 644 N N . LEU A 1 84 ? 11.723 -10.727 -6.802 1.00 95.00 84 LEU A N 1
ATOM 645 C CA . LEU A 1 84 ? 10.923 -9.600 -7.270 1.00 95.00 84 LEU A CA 1
ATOM 646 C C . LEU A 1 84 ? 9.430 -9.948 -7.296 1.00 95.00 84 LEU A C 1
ATOM 648 O O . LEU A 1 84 ? 8.627 -9.209 -6.735 1.00 95.00 84 LEU A O 1
ATOM 652 N N . LEU A 1 85 ? 9.069 -11.085 -7.898 1.00 95.94 85 LEU A N 1
ATOM 653 C CA . LEU A 1 85 ? 7.689 -11.573 -7.950 1.00 95.94 85 LEU A CA 1
ATOM 654 C C . LEU A 1 85 ? 7.134 -11.826 -6.549 1.00 95.94 85 LEU A C 1
ATOM 656 O O . LEU A 1 85 ? 6.016 -11.421 -6.264 1.00 95.94 85 LEU A O 1
ATOM 660 N N . PHE A 1 86 ? 7.931 -12.423 -5.660 1.00 94.88 86 PHE A N 1
ATOM 661 C CA . PHE A 1 86 ? 7.543 -12.637 -4.269 1.00 94.88 86 PHE A CA 1
ATOM 662 C C . PHE A 1 86 ? 7.269 -11.316 -3.534 1.00 94.88 86 PHE A C 1
ATOM 664 O O . PHE A 1 86 ? 6.262 -11.197 -2.852 1.00 94.88 86 PHE A O 1
ATOM 671 N N . MET A 1 87 ? 8.127 -10.303 -3.701 1.00 94.88 87 MET A N 1
ATOM 672 C CA . MET A 1 87 ? 7.955 -8.994 -3.050 1.00 94.88 87 MET A CA 1
ATOM 673 C C . MET A 1 87 ? 6.811 -8.155 -3.641 1.00 94.88 87 MET A C 1
ATOM 675 O O . MET A 1 87 ? 6.356 -7.212 -2.996 1.00 94.88 87 MET A O 1
ATOM 679 N N . LEU A 1 88 ? 6.374 -8.457 -4.867 1.00 96.50 88 LEU A N 1
ATOM 680 C CA . LEU A 1 88 ? 5.280 -7.764 -5.554 1.00 96.50 88 LEU A CA 1
ATOM 681 C C . LEU A 1 88 ? 3.947 -8.529 -5.512 1.00 96.50 88 LEU A C 1
ATOM 683 O O . LEU A 1 88 ? 2.941 -7.994 -5.982 1.00 96.50 88 LEU A O 1
ATOM 687 N N . ASP A 1 89 ? 3.904 -9.732 -4.932 1.00 96.94 89 ASP A N 1
ATOM 688 C CA . ASP A 1 89 ? 2.678 -10.521 -4.767 1.00 96.94 89 ASP A CA 1
ATOM 689 C C . ASP A 1 89 ? 1.824 -10.003 -3.593 1.00 96.94 89 ASP A C 1
ATOM 691 O O . ASP A 1 89 ? 1.623 -10.647 -2.560 1.00 96.94 89 ASP A O 1
ATOM 695 N N . LEU A 1 90 ? 1.303 -8.786 -3.775 1.00 94.31 90 LEU A N 1
ATOM 696 C CA . LEU A 1 90 ? 0.442 -8.108 -2.807 1.00 94.31 90 LEU A CA 1
ATOM 697 C C . LEU A 1 90 ? -0.856 -8.879 -2.541 1.00 94.31 90 LEU A C 1
ATOM 699 O O . LEU A 1 90 ? -1.422 -8.774 -1.453 1.00 94.31 90 LEU A O 1
ATOM 703 N N . GLU A 1 91 ? -1.350 -9.635 -3.523 1.00 96.69 91 GLU A N 1
ATOM 704 C CA . GLU A 1 91 ? -2.570 -10.425 -3.372 1.00 96.69 91 GLU A CA 1
ATOM 705 C C . GLU A 1 91 ? -2.364 -11.545 -2.351 1.00 96.69 91 GLU A C 1
ATOM 707 O O . GLU A 1 91 ? -3.171 -11.691 -1.425 1.00 96.69 91 GLU A O 1
ATOM 712 N N . THR A 1 92 ? -1.280 -12.312 -2.492 1.00 95.81 92 THR A N 1
ATOM 713 C CA . THR A 1 92 ? -0.934 -13.363 -1.534 1.00 95.81 92 THR A CA 1
ATOM 714 C C . THR A 1 92 ? -0.653 -12.772 -0.156 1.00 95.81 92 THR A C 1
ATOM 716 O O . THR A 1 92 ? -1.204 -13.270 0.827 1.00 95.81 92 THR A O 1
ATOM 719 N N . ASP A 1 93 ? 0.097 -11.670 -0.070 1.00 93.25 93 ASP A N 1
ATOM 720 C CA . ASP A 1 93 ? 0.357 -10.962 1.190 1.00 93.25 93 ASP A CA 1
ATOM 721 C C . ASP A 1 93 ? -0.942 -10.569 1.913 1.00 93.25 93 ASP A C 1
ATOM 723 O O . ASP A 1 93 ? -1.139 -10.893 3.088 1.00 93.25 93 ASP A O 1
ATOM 727 N N . ILE A 1 94 ? -1.875 -9.916 1.210 1.00 94.50 94 ILE A N 1
ATOM 728 C CA . ILE A 1 94 ? -3.157 -9.484 1.785 1.00 94.50 94 ILE A CA 1
ATOM 729 C C . ILE A 1 94 ? -3.976 -10.690 2.249 1.00 94.50 94 ILE A C 1
ATOM 731 O O . ILE A 1 94 ? -4.538 -10.655 3.348 1.00 94.50 94 ILE A O 1
ATOM 735 N N . LYS A 1 95 ? -4.035 -11.768 1.456 1.00 97.19 95 LYS A N 1
ATOM 736 C CA . LYS A 1 95 ? -4.730 -13.005 1.847 1.00 97.19 95 LYS A CA 1
ATOM 737 C C . LYS A 1 95 ? -4.126 -13.601 3.114 1.00 97.19 95 LYS A C 1
ATOM 739 O O . LYS A 1 95 ? -4.871 -13.951 4.028 1.00 97.19 95 LYS A O 1
ATOM 744 N N . VAL A 1 96 ? -2.799 -13.675 3.203 1.00 95.69 96 VAL A N 1
ATOM 745 C CA . VAL A 1 96 ? -2.092 -14.182 4.387 1.00 95.69 96 VAL A CA 1
ATOM 746 C C . VAL A 1 96 ? -2.414 -13.327 5.611 1.00 95.69 96 VAL A C 1
ATOM 748 O O . VAL A 1 96 ? -2.813 -13.866 6.645 1.00 95.69 96 VAL A O 1
ATOM 751 N N . PHE A 1 97 ? -2.326 -11.999 5.505 1.00 94.50 97 PHE A N 1
ATOM 752 C CA . PHE A 1 97 ? -2.645 -11.113 6.625 1.00 94.50 97 PHE A CA 1
ATOM 753 C C . PHE A 1 97 ? -4.121 -11.190 7.032 1.00 94.50 97 PHE A C 1
ATOM 755 O O . PHE A 1 97 ? -4.423 -11.135 8.225 1.00 94.50 97 PHE A O 1
ATOM 762 N N . LEU A 1 98 ? -5.041 -11.376 6.081 1.00 95.25 98 LEU A N 1
ATOM 763 C CA . LEU A 1 98 ? -6.467 -11.543 6.360 1.00 95.25 98 LEU A CA 1
ATOM 764 C C . LEU A 1 98 ? -6.751 -12.862 7.084 1.00 95.25 98 LEU A C 1
ATOM 766 O O . LEU A 1 98 ? -7.525 -12.871 8.039 1.00 95.25 98 LEU A O 1
ATOM 770 N N . VAL A 1 99 ? -6.098 -13.957 6.685 1.00 97.00 99 VAL A N 1
ATOM 771 C CA . VAL A 1 99 ? -6.188 -15.245 7.390 1.00 97.00 99 VAL A CA 1
ATOM 772 C C . VAL A 1 99 ? -5.665 -15.108 8.817 1.00 97.00 99 VAL A C 1
ATOM 774 O O . VAL A 1 99 ? -6.347 -15.519 9.754 1.00 97.00 99 VAL A O 1
ATOM 777 N N . ILE A 1 100 ? -4.504 -14.473 9.007 1.00 93.12 100 ILE A N 1
ATOM 778 C CA . ILE A 1 100 ? -3.948 -14.204 10.340 1.00 93.12 100 ILE A CA 1
ATOM 779 C C . ILE A 1 100 ? -4.950 -13.391 11.171 1.00 93.12 100 ILE A C 1
ATOM 781 O O . ILE A 1 100 ? -5.297 -13.787 12.283 1.00 93.12 100 ILE A O 1
ATOM 785 N N . LEU A 1 101 ? -5.473 -12.291 10.624 1.00 94.06 101 LEU A N 1
ATOM 786 C CA . LEU A 1 101 ? -6.460 -11.454 11.302 1.00 94.06 101 LEU A CA 1
ATOM 787 C C . LEU A 1 101 ? -7.704 -12.261 11.694 1.00 94.06 101 LEU A C 1
ATOM 789 O O . LEU A 1 101 ? -8.145 -12.175 12.839 1.00 94.06 101 LEU A O 1
ATOM 793 N N . ALA A 1 102 ? -8.241 -13.073 10.783 1.00 95.81 102 ALA A N 1
ATOM 794 C CA . ALA A 1 102 ? -9.412 -13.908 11.023 1.00 95.81 102 ALA A CA 1
ATOM 795 C C . ALA A 1 102 ? -9.171 -14.917 12.156 1.00 95.81 102 ALA A C 1
ATOM 797 O O . ALA A 1 102 ? -10.003 -15.025 13.057 1.00 95.81 102 ALA A O 1
ATOM 798 N N . VAL A 1 103 ? -8.015 -15.587 12.164 1.00 96.31 103 VAL A N 1
ATOM 799 C CA . VAL A 1 103 ? -7.630 -16.556 13.204 1.00 96.31 103 VAL A CA 1
ATOM 800 C C . VAL A 1 103 ? -7.558 -15.909 14.587 1.00 96.31 103 VAL A C 1
ATOM 802 O O . VAL A 1 103 ? -7.955 -16.532 15.567 1.00 96.31 103 VAL A O 1
ATOM 805 N N . PHE A 1 104 ? -7.112 -14.655 14.697 1.00 94.31 104 PHE A N 1
ATOM 806 C CA . PHE A 1 104 ? -7.052 -13.970 15.991 1.00 94.31 104 PHE A CA 1
ATOM 807 C C . PHE A 1 104 ? -8.375 -13.307 16.390 1.00 94.31 104 PHE A C 1
ATOM 809 O O . PHE A 1 104 ? -8.757 -13.341 17.561 1.00 94.31 104 PHE A O 1
ATOM 816 N N . VAL A 1 105 ? -9.078 -12.683 15.448 1.00 95.19 105 VAL A N 1
ATOM 817 C CA . VAL A 1 105 ? -10.247 -11.841 15.732 1.00 95.19 105 VAL A CA 1
ATOM 818 C C . VAL A 1 105 ? -11.530 -12.662 15.840 1.00 95.19 105 VAL A C 1
ATOM 820 O O . VAL A 1 105 ? -12.301 -12.442 16.776 1.00 95.19 105 VAL A O 1
ATOM 823 N N . LEU A 1 106 ? -11.763 -13.629 14.945 1.00 95.62 106 LEU A N 1
ATOM 824 C CA . LEU A 1 106 ? -13.023 -14.381 14.921 1.00 95.62 106 LEU A CA 1
ATOM 825 C C . LEU A 1 106 ? -13.274 -15.181 16.207 1.00 95.62 106 LEU A C 1
ATOM 827 O O . LEU A 1 106 ? -14.396 -15.094 16.716 1.00 95.62 106 LEU A O 1
ATOM 831 N N . PRO A 1 107 ? -12.290 -15.890 16.802 1.00 96.31 107 PRO A N 1
ATOM 832 C CA . PRO A 1 107 ? -12.524 -16.593 18.062 1.00 96.31 107 PRO A CA 1
ATOM 833 C C . PRO A 1 107 ? -12.878 -15.643 19.208 1.00 96.31 107 PRO A C 1
ATOM 835 O O . PRO A 1 107 ? -13.754 -15.950 20.012 1.00 96.31 107 PRO A O 1
ATOM 838 N N . GLN A 1 108 ? -12.254 -14.461 19.263 1.00 95.62 108 GLN A N 1
ATOM 839 C CA . GLN A 1 108 ? -12.543 -13.459 20.294 1.00 95.62 108 GLN A CA 1
ATOM 840 C C . GLN A 1 108 ? -13.937 -12.851 20.133 1.00 95.62 108 GLN A C 1
ATOM 842 O O . GLN A 1 108 ? -14.654 -12.719 21.122 1.00 95.62 108 GLN A O 1
ATOM 847 N N . ILE A 1 109 ? -14.345 -12.518 18.904 1.00 95.00 109 ILE A N 1
ATOM 848 C CA . ILE A 1 109 ? -15.701 -12.020 18.630 1.00 95.00 109 ILE A CA 1
ATOM 849 C C . ILE A 1 109 ? -16.733 -13.099 18.963 1.00 95.00 109 ILE A C 1
ATOM 851 O O . ILE A 1 109 ? -17.716 -12.820 19.644 1.00 95.00 109 ILE A O 1
ATOM 855 N N . THR A 1 110 ? -16.493 -14.339 18.541 1.00 96.25 110 THR A N 1
ATOM 856 C CA . THR A 1 110 ? -17.405 -15.460 18.807 1.00 96.25 110 THR A CA 1
ATOM 857 C C . THR A 1 110 ? -17.534 -15.714 20.308 1.00 96.25 110 THR A C 1
ATOM 859 O O . THR A 1 110 ? -18.646 -15.808 20.818 1.00 96.25 110 THR A O 1
ATOM 862 N N . SER A 1 111 ? -16.416 -15.736 21.040 1.00 96.25 111 SER A N 1
ATOM 863 C CA . SER A 1 111 ? -16.407 -15.881 22.500 1.00 96.25 111 SER A CA 1
ATOM 864 C C . SER A 1 111 ? -17.145 -14.737 23.202 1.00 96.25 111 SER A C 1
ATOM 866 O O . SER A 1 111 ? -17.946 -14.984 24.106 1.00 96.25 111 SER A O 1
ATOM 868 N N . TYR A 1 112 ? -16.949 -13.493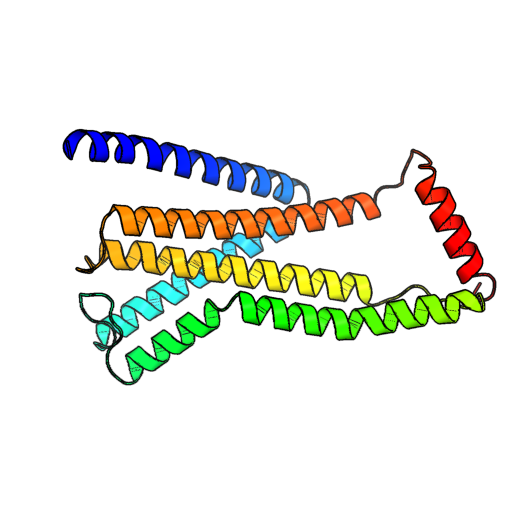 22.747 1.00 94.94 112 TYR A N 1
ATOM 869 C CA . TYR A 1 112 ? -17.666 -12.327 23.262 1.00 94.94 112 TYR A CA 1
ATOM 870 C C . TYR A 1 112 ? -19.179 -12.454 23.065 1.00 94.94 112 TYR A C 1
ATOM 872 O O . TYR A 1 112 ? -19.940 -12.238 24.007 1.00 94.94 112 TYR A O 1
ATOM 880 N N . LEU A 1 113 ? -19.618 -12.845 21.864 1.00 95.12 113 LEU A N 1
ATOM 881 C CA . LEU A 1 113 ? -21.035 -13.017 21.542 1.00 95.12 113 LEU A CA 1
ATOM 882 C C . LEU A 1 113 ? -21.665 -14.150 22.357 1.00 95.12 113 LEU A C 1
ATOM 884 O O . LEU A 1 113 ? -22.701 -13.940 22.985 1.00 95.12 113 LEU A O 1
ATOM 888 N N . LEU A 1 114 ? -21.024 -15.322 22.399 1.00 96.38 114 LEU A N 1
ATOM 889 C CA . LEU A 1 114 ? -21.523 -16.482 23.140 1.00 96.38 114 LEU A CA 1
ATOM 890 C C . LEU A 1 114 ? -21.595 -16.204 24.645 1.00 96.38 114 LEU A C 1
ATOM 892 O O . LEU A 1 114 ? -22.622 -16.468 25.265 1.00 96.38 114 LEU A O 1
ATOM 896 N N . SER A 1 115 ? -20.558 -15.600 25.228 1.00 95.50 115 SER A N 1
ATOM 897 C CA . SER A 1 115 ? -20.555 -15.205 26.647 1.00 95.50 115 SER A CA 1
ATOM 898 C C . SER A 1 115 ? -21.561 -14.081 26.931 1.00 95.50 115 SER A C 1
ATOM 900 O O . SER A 1 115 ? -22.166 -14.022 28.004 1.00 95.50 115 SER A O 1
ATOM 902 N N . GLY A 1 116 ? -21.794 -13.203 25.951 1.00 95.31 116 GLY A N 1
ATOM 903 C CA . GLY A 1 116 ? -22.754 -12.104 26.031 1.00 95.31 116 GLY A CA 1
ATOM 904 C C . GLY A 1 116 ? -24.188 -12.584 26.209 1.00 95.31 116 GLY A C 1
ATOM 905 O O . GLY A 1 116 ? -24.928 -11.992 26.995 1.00 95.31 116 GLY A O 1
ATOM 906 N N . LEU A 1 117 ? -24.561 -13.706 25.582 1.00 94.44 117 LEU A N 1
ATOM 907 C CA . LEU A 1 117 ? -25.876 -14.333 25.777 1.00 94.44 117 LEU A CA 1
ATOM 908 C C . LEU A 1 117 ? -26.147 -14.656 27.258 1.00 94.44 117 LEU A C 1
ATOM 910 O O . LEU A 1 117 ? -27.265 -14.479 27.747 1.00 94.44 117 LEU A O 1
ATOM 914 N N . PHE A 1 118 ? -25.108 -15.039 28.002 1.00 96.00 118 PHE A N 1
ATOM 915 C CA . PHE A 1 118 ? -25.191 -15.360 29.429 1.00 96.00 118 PHE A CA 1
ATOM 916 C C . PHE A 1 118 ? -24.941 -14.156 30.352 1.00 96.00 118 PHE A C 1
ATOM 918 O O . PHE A 1 118 ? -25.088 -14.270 31.572 1.00 96.00 118 PHE A O 1
ATOM 925 N N . GLY A 1 119 ? -24.622 -12.986 29.792 1.00 93.81 119 GLY A N 1
ATOM 926 C CA . GLY A 1 119 ? -24.328 -11.774 30.554 1.00 93.81 119 GLY A CA 1
ATOM 927 C C . GLY A 1 119 ? -22.951 -11.769 31.228 1.00 93.81 119 GLY A C 1
ATOM 928 O O . GLY A 1 119 ? -22.747 -10.979 32.148 1.00 93.81 119 GLY A O 1
ATOM 929 N N . CYS A 1 120 ? -22.035 -12.651 30.813 1.00 95.31 120 CYS A N 1
ATOM 930 C CA . CYS A 1 120 ? -20.682 -12.786 31.364 1.00 95.31 120 CYS A CA 1
ATOM 931 C C . CY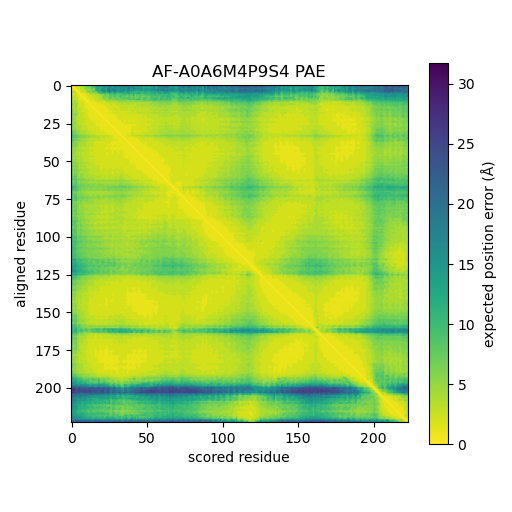S A 1 120 ? -19.579 -12.421 30.354 1.00 95.31 120 CYS A C 1
ATOM 933 O O . CYS A 1 120 ? -18.443 -12.871 30.488 1.00 95.31 120 CYS A O 1
ATOM 935 N N . ALA A 1 121 ? -19.891 -11.631 29.322 1.00 94.75 121 ALA A N 1
ATOM 936 C CA . ALA A 1 121 ? -18.895 -11.254 28.326 1.00 94.75 121 ALA A CA 1
ATOM 937 C C . ALA A 1 121 ? -17.805 -10.351 28.917 1.00 94.75 121 ALA A C 1
ATOM 939 O O . ALA A 1 121 ? -18.098 -9.376 29.602 1.00 94.75 121 ALA A O 1
ATOM 940 N N . ALA A 1 122 ? -16.550 -10.616 28.558 1.00 92.31 122 ALA A N 1
ATOM 941 C CA . ALA A 1 122 ? -15.420 -9.728 28.815 1.00 92.31 122 ALA A CA 1
ATOM 942 C C . ALA A 1 122 ? -14.973 -9.055 27.511 1.00 92.31 122 ALA A C 1
ATOM 944 O O . ALA A 1 122 ? -15.023 -9.669 26.449 1.00 92.31 122 ALA A O 1
ATOM 945 N N . ALA A 1 123 ? -14.537 -7.794 27.572 1.00 89.25 123 ALA A N 1
ATOM 946 C CA . ALA A 1 123 ? -14.115 -7.067 26.376 1.00 89.25 123 ALA A CA 1
ATOM 947 C C . ALA A 1 123 ? -12.942 -7.780 25.663 1.00 89.25 123 ALA A C 1
ATOM 949 O O . ALA A 1 123 ? -11.999 -8.211 26.332 1.00 89.25 123 ALA A O 1
ATOM 950 N N . PRO A 1 124 ? -12.964 -7.891 24.322 1.00 89.62 124 PRO A N 1
ATOM 951 C CA . PRO A 1 124 ? -11.895 -8.549 23.583 1.00 89.62 124 PRO A CA 1
ATOM 952 C C . PRO A 1 124 ? -10.591 -7.748 23.689 1.00 89.62 124 PRO A C 1
ATOM 954 O O . PRO A 1 124 ? -10.557 -6.549 23.419 1.00 89.62 124 PRO A O 1
ATOM 957 N N . ILE A 1 125 ? -9.507 -8.423 24.075 1.00 90.44 125 ILE A N 1
ATOM 958 C CA . ILE A 1 125 ? -8.245 -7.773 24.461 1.00 90.44 125 ILE A CA 1
ATOM 959 C C . ILE A 1 125 ? -7.333 -7.548 23.247 1.00 90.44 125 ILE A C 1
ATOM 961 O O . ILE A 1 125 ? -6.660 -6.522 23.149 1.00 90.44 125 ILE A O 1
ATOM 965 N N . PHE A 1 126 ? -7.295 -8.494 22.302 1.00 92.19 126 PHE A N 1
ATOM 966 C CA . PHE A 1 126 ? -6.294 -8.488 21.229 1.00 92.19 126 PHE A CA 1
ATOM 967 C C . PHE A 1 126 ? -6.806 -7.955 19.891 1.00 92.19 126 PHE A C 1
ATOM 969 O O . PHE A 1 126 ? -5.994 -7.739 18.996 1.00 92.19 126 PHE A O 1
ATOM 976 N N . VAL A 1 127 ? -8.110 -7.701 19.737 1.00 91.94 127 VAL A N 1
ATOM 977 C CA . VAL A 1 127 ? -8.691 -7.272 18.449 1.00 91.94 127 VAL A CA 1
ATOM 978 C C . VAL A 1 127 ? -8.045 -5.980 17.942 1.00 91.94 127 VAL A C 1
ATOM 980 O O . VAL A 1 127 ? -7.588 -5.941 16.805 1.00 91.94 127 VAL A O 1
ATOM 983 N N . GLY A 1 128 ? -7.903 -4.958 18.793 1.00 91.31 128 GLY A N 1
ATOM 984 C CA . GLY A 1 128 ? -7.266 -3.697 18.392 1.00 91.31 128 GLY A CA 1
ATOM 985 C C . GLY A 1 128 ? -5.802 -3.868 17.967 1.00 91.31 128 GLY A C 1
ATOM 986 O O . GLY A 1 128 ? -5.380 -3.310 16.956 1.00 91.31 128 GLY A O 1
ATOM 987 N N . ARG A 1 129 ? -5.033 -4.699 18.687 1.00 93.62 129 ARG A N 1
ATOM 988 C CA . ARG A 1 129 ? -3.629 -4.991 18.342 1.00 93.62 129 ARG A CA 1
ATOM 989 C C . ARG A 1 129 ? -3.515 -5.782 17.040 1.00 93.62 129 ARG A C 1
ATOM 991 O O . ARG A 1 129 ? -2.642 -5.473 16.237 1.00 93.62 129 ARG A O 1
ATOM 998 N N . ALA A 1 130 ? -4.396 -6.758 16.824 1.00 94.62 130 ALA A N 1
ATOM 999 C CA . ALA A 1 130 ? -4.432 -7.561 15.605 1.00 94.62 130 ALA A CA 1
ATOM 1000 C C . ALA A 1 130 ? -4.792 -6.711 14.377 1.00 94.62 130 ALA A C 1
ATOM 1002 O O . ALA A 1 130 ? -4.129 -6.818 13.350 1.00 94.62 130 ALA A O 1
ATOM 1003 N N . VAL A 1 131 ? -5.778 -5.813 14.497 1.00 94.19 131 VAL A N 1
ATOM 1004 C CA . VAL A 1 131 ? -6.141 -4.869 13.426 1.00 94.19 131 VAL A CA 1
ATOM 1005 C C . VAL A 1 131 ? -4.998 -3.894 13.142 1.00 94.19 131 VAL A C 1
ATOM 1007 O O . VAL A 1 131 ? -4.650 -3.700 11.983 1.00 94.19 131 VAL A O 1
ATOM 1010 N N . ASN A 1 132 ? -4.366 -3.325 14.175 1.00 94.75 132 ASN A N 1
ATOM 1011 C CA . ASN A 1 132 ? -3.206 -2.445 13.998 1.00 94.75 132 ASN A CA 1
ATOM 1012 C C . ASN A 1 132 ? -2.062 -3.168 13.270 1.00 94.75 132 ASN A C 1
ATOM 1014 O O . ASN A 1 132 ? -1.485 -2.620 12.336 1.00 94.75 132 ASN A O 1
ATOM 1018 N N . PHE A 1 133 ? -1.760 -4.407 13.670 1.00 95.62 133 PHE A N 1
ATOM 1019 C CA . PHE A 1 133 ? -0.762 -5.240 13.003 1.00 95.62 133 PHE A CA 1
ATOM 1020 C C . PHE A 1 133 ? -1.118 -5.466 11.529 1.00 95.62 133 PHE A C 1
ATOM 1022 O O . PHE A 1 133 ? -0.299 -5.177 10.664 1.00 95.62 133 PHE A O 1
ATOM 1029 N N . PHE A 1 134 ? -2.352 -5.892 11.243 1.00 96.31 134 PHE A N 1
ATOM 1030 C CA . PHE A 1 134 ? -2.841 -6.100 9.879 1.00 96.31 134 PHE A CA 1
ATOM 1031 C C . PHE A 1 134 ? -2.688 -4.846 9.012 1.00 96.31 134 PHE A C 1
ATOM 1033 O O . PHE A 1 134 ? -2.113 -4.914 7.927 1.00 96.31 134 PHE A O 1
ATOM 1040 N N . VAL A 1 135 ? -3.154 -3.691 9.501 1.00 96.25 135 VAL A N 1
ATOM 1041 C CA . VAL A 1 135 ? -3.076 -2.434 8.749 1.00 96.25 135 VAL A CA 1
ATOM 1042 C C . VAL A 1 135 ? -1.625 -2.071 8.448 1.00 96.25 135 VAL A C 1
ATOM 1044 O O . VAL A 1 135 ? -1.300 -1.769 7.302 1.00 96.25 135 VAL A O 1
ATOM 1047 N N . TRP A 1 136 ? -0.737 -2.152 9.440 1.00 97.62 136 TRP A N 1
ATOM 1048 C CA . TRP A 1 136 ? 0.682 -1.860 9.239 1.00 97.62 136 TRP A CA 1
ATOM 1049 C C . TRP A 1 136 ? 1.367 -2.818 8.270 1.00 97.62 136 TRP A C 1
ATOM 1051 O O . TRP A 1 136 ? 2.198 -2.377 7.476 1.00 97.62 136 TRP A O 1
ATOM 1061 N N . SER A 1 137 ? 1.016 -4.101 8.304 1.00 97.31 137 SER A N 1
ATOM 1062 C CA . SER A 1 137 ? 1.521 -5.087 7.352 1.00 97.31 137 SER A CA 1
ATOM 1063 C C . SER A 1 137 ? 1.115 -4.743 5.919 1.00 97.31 137 SER A C 1
ATOM 1065 O O . SER A 1 137 ? 1.977 -4.696 5.045 1.00 97.31 137 SER A O 1
ATOM 1067 N N . VAL A 1 138 ? -0.156 -4.394 5.694 1.00 97.19 138 VAL A N 1
ATOM 1068 C CA . VAL A 1 138 ? -0.657 -3.975 4.374 1.00 97.19 138 VAL A CA 1
ATOM 1069 C C . VAL A 1 138 ? 0.032 -2.694 3.897 1.00 97.19 138 VAL A C 1
ATOM 1071 O O . VAL A 1 138 ? 0.550 -2.653 2.783 1.00 97.19 138 VAL A O 1
ATOM 1074 N N . VAL A 1 139 ? 0.102 -1.659 4.743 1.00 98.00 139 VAL A N 1
ATOM 1075 C CA . VAL A 1 139 ? 0.779 -0.391 4.412 1.00 98.00 139 VAL A CA 1
ATOM 1076 C C . VAL A 1 139 ? 2.241 -0.633 4.041 1.00 98.00 139 VAL A C 1
ATOM 1078 O O . VAL A 1 139 ? 2.726 -0.069 3.061 1.00 98.00 139 VAL A O 1
ATOM 1081 N N . LYS A 1 140 ? 2.943 -1.488 4.795 1.00 97.69 140 LYS A N 1
ATOM 1082 C CA . LYS A 1 140 ? 4.338 -1.834 4.524 1.00 97.69 140 LYS A CA 1
ATOM 1083 C C . LYS A 1 140 ? 4.496 -2.528 3.174 1.00 97.69 140 LYS A C 1
ATOM 1085 O O . LYS A 1 140 ? 5.350 -2.092 2.406 1.00 97.69 140 LYS A O 1
ATOM 1090 N N . SER A 1 141 ? 3.698 -3.557 2.878 1.00 97.75 141 SER A N 1
ATOM 1091 C CA . SER A 1 141 ? 3.779 -4.267 1.593 1.00 97.75 141 SER A CA 1
ATOM 1092 C C . SER A 1 141 ? 3.524 -3.314 0.419 1.00 97.75 141 SER A C 1
ATOM 1094 O O . SER A 1 141 ? 4.311 -3.285 -0.524 1.00 97.75 141 SER A O 1
ATOM 1096 N N . ILE A 1 142 ? 2.512 -2.442 0.510 1.00 98.31 142 ILE A N 1
ATOM 1097 C CA . ILE A 1 142 ? 2.204 -1.463 -0.548 1.00 98.31 142 ILE A CA 1
ATOM 1098 C C . ILE A 1 142 ? 3.331 -0.427 -0.708 1.00 98.31 142 ILE A C 1
ATOM 1100 O O . ILE A 1 142 ? 3.730 -0.121 -1.832 1.00 98.31 142 ILE A O 1
ATOM 1104 N N . ALA A 1 143 ? 3.880 0.103 0.391 1.00 98.50 143 ALA A N 1
ATOM 1105 C CA . ALA A 1 143 ? 4.974 1.077 0.340 1.00 98.50 143 ALA A CA 1
ATOM 1106 C C . ALA A 1 143 ? 6.263 0.478 -0.2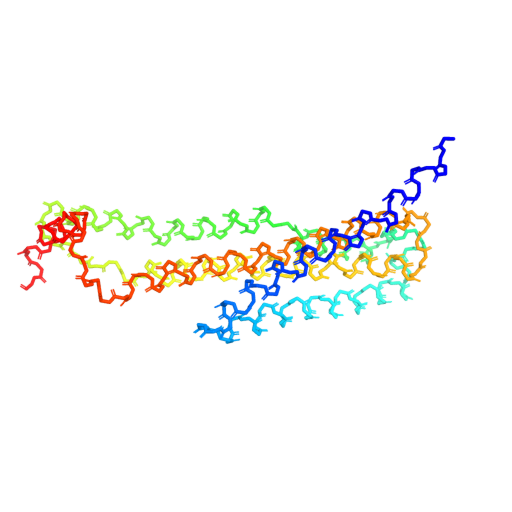53 1.00 98.50 143 ALA A C 1
ATOM 1108 O O . ALA A 1 143 ? 6.947 1.134 -1.042 1.00 98.50 143 ALA A O 1
ATOM 1109 N N . VAL A 1 144 ? 6.574 -0.777 0.089 1.00 98.38 144 VAL A N 1
ATOM 1110 C CA . VAL A 1 144 ? 7.712 -1.517 -0.476 1.00 98.38 144 VAL A CA 1
ATOM 1111 C C . VAL A 1 144 ? 7.496 -1.784 -1.966 1.00 98.38 144 VAL A C 1
ATOM 1113 O O . VAL A 1 144 ? 8.372 -1.454 -2.765 1.00 98.38 144 VAL A O 1
ATOM 1116 N N . ALA A 1 145 ? 6.323 -2.291 -2.360 1.00 98.19 145 ALA A N 1
ATOM 1117 C CA . ALA A 1 145 ? 5.986 -2.521 -3.765 1.00 98.19 145 ALA A CA 1
ATOM 1118 C C . ALA A 1 145 ? 6.061 -1.228 -4.589 1.00 98.19 145 ALA A C 1
ATOM 1120 O O . ALA A 1 145 ? 6.638 -1.214 -5.674 1.00 98.19 145 ALA A O 1
ATOM 1121 N N . SER A 1 146 ? 5.567 -0.115 -4.040 1.00 98.56 146 SER A N 1
ATOM 1122 C CA . SER A 1 146 ? 5.715 1.213 -4.636 1.00 98.56 146 SER A CA 1
ATOM 1123 C C . SER A 1 146 ? 7.183 1.562 -4.900 1.00 98.56 146 SER A C 1
ATOM 1125 O O . SER A 1 146 ? 7.515 1.981 -6.009 1.00 98.56 146 SER A O 1
ATOM 1127 N N . GLY A 1 147 ? 8.070 1.377 -3.915 1.00 98.44 147 GLY A N 1
ATOM 1128 C CA . GLY A 1 147 ? 9.505 1.645 -4.064 1.00 98.44 147 GLY A CA 1
ATOM 1129 C C . GLY A 1 147 ? 10.174 0.760 -5.119 1.00 98.44 147 GLY A C 1
ATOM 1130 O O . GLY A 1 147 ? 10.943 1.258 -5.937 1.00 98.44 147 GLY A O 1
ATOM 1131 N N . ILE A 1 148 ? 9.822 -0.527 -5.166 1.00 98.31 148 ILE A N 1
ATOM 1132 C CA . ILE A 1 148 ? 10.316 -1.474 -6.177 1.00 98.31 148 ILE A CA 1
ATOM 1133 C C . ILE A 1 148 ? 9.882 -1.044 -7.584 1.00 98.31 148 ILE A C 1
ATOM 1135 O O . ILE A 1 148 ? 10.720 -0.930 -8.478 1.00 98.31 148 ILE A O 1
ATOM 1139 N N . VAL A 1 149 ? 8.588 -0.767 -7.788 1.00 98.00 149 VAL A N 1
ATOM 1140 C CA . VAL A 1 149 ? 8.051 -0.330 -9.090 1.00 98.00 149 VAL A CA 1
ATOM 1141 C C . VAL A 1 149 ? 8.690 0.991 -9.522 1.00 98.00 149 VAL A C 1
ATOM 1143 O O . VAL A 1 149 ? 9.029 1.141 -10.695 1.00 98.00 149 VAL A O 1
ATOM 1146 N N . PHE A 1 150 ? 8.918 1.919 -8.584 1.00 98.19 150 PHE A N 1
ATOM 1147 C CA . PHE A 1 150 ? 9.639 3.164 -8.854 1.00 98.19 150 PHE A CA 1
ATOM 1148 C C . PHE A 1 150 ? 11.058 2.893 -9.360 1.00 98.19 150 PHE A C 1
ATOM 1150 O O . PHE A 1 150 ? 11.466 3.455 -10.375 1.00 98.19 150 PHE A O 1
ATOM 1157 N N . THR A 1 151 ? 11.805 2.018 -8.678 1.00 97.50 151 THR A N 1
ATOM 1158 C CA . THR A 1 151 ? 13.166 1.660 -9.082 1.00 97.50 151 THR A CA 1
ATOM 1159 C C . THR A 1 151 ? 13.195 1.016 -10.453 1.00 97.50 151 THR A C 1
ATOM 1161 O O . THR A 1 151 ? 13.995 1.437 -11.280 1.00 97.50 151 THR A O 1
ATOM 1164 N N . VAL A 1 152 ? 12.345 0.018 -10.710 1.00 95.69 152 VAL A N 1
ATOM 1165 C CA . VAL A 1 152 ? 12.273 -0.633 -12.027 1.00 95.69 152 VAL A CA 1
ATOM 1166 C C . VAL A 1 152 ? 11.989 0.417 -13.099 1.00 95.69 152 VAL A C 1
ATOM 1168 O O . VAL A 1 152 ? 12.638 0.413 -14.143 1.00 95.69 152 VAL A O 1
ATOM 1171 N N . ALA A 1 153 ? 11.101 1.372 -12.795 1.00 96.25 153 ALA A N 1
ATOM 1172 C CA . ALA A 1 153 ? 10.766 2.457 -13.697 1.00 96.25 153 ALA A CA 1
ATOM 1173 C C . ALA A 1 153 ? 11.930 3.389 -14.028 1.00 96.25 153 ALA A C 1
ATOM 1175 O O . ALA A 1 153 ? 12.201 3.684 -15.194 1.00 96.25 153 ALA A O 1
ATOM 1176 N N . LEU A 1 154 ? 12.626 3.839 -12.992 1.00 95.75 154 LEU A N 1
ATOM 1177 C CA . LEU A 1 154 ? 13.733 4.766 -13.130 1.00 95.75 154 LEU A CA 1
ATOM 1178 C C . LEU A 1 154 ? 14.968 4.088 -13.732 1.00 95.75 154 LEU A C 1
ATOM 1180 O O . LEU A 1 154 ? 15.571 4.624 -14.656 1.00 95.75 154 LEU A O 1
ATOM 1184 N N . TYR A 1 155 ? 15.329 2.908 -13.228 1.00 95.19 155 TYR A N 1
ATOM 1185 C CA . TYR A 1 155 ? 16.499 2.159 -13.674 1.00 95.19 155 TYR A CA 1
ATOM 1186 C C . TYR A 1 155 ? 16.344 1.702 -15.124 1.00 95.19 155 TYR A C 1
ATOM 1188 O O . TYR A 1 155 ? 17.238 1.954 -15.924 1.00 95.19 155 TYR A O 1
ATOM 1196 N N . GLY A 1 156 ? 15.197 1.122 -15.497 1.00 94.12 156 GLY A N 1
ATOM 1197 C CA . GLY A 1 156 ? 14.957 0.682 -16.873 1.00 94.12 156 GLY A CA 1
ATOM 1198 C C . GLY A 1 156 ? 15.036 1.826 -17.885 1.00 94.12 156 GLY A C 1
ATOM 1199 O O . GLY A 1 156 ? 15.601 1.664 -18.968 1.00 94.12 156 GLY A O 1
ATOM 1200 N N . TRP A 1 157 ? 14.549 3.014 -17.508 1.00 94.56 157 TRP A N 1
ATOM 1201 C CA . TRP A 1 157 ? 14.668 4.214 -18.335 1.00 94.56 157 TRP A CA 1
ATOM 1202 C C . TRP A 1 157 ? 16.110 4.739 -18.424 1.00 94.56 157 TRP A C 1
ATOM 1204 O O . TRP A 1 157 ? 16.597 4.981 -19.526 1.00 94.56 157 TRP A O 1
ATOM 1214 N N . VAL A 1 158 ? 16.812 4.881 -17.292 1.00 94.69 158 VAL A N 1
ATOM 1215 C CA . VAL A 1 158 ? 18.193 5.404 -17.243 1.00 94.69 158 VAL A CA 1
ATOM 1216 C C . VAL A 1 158 ? 19.187 4.463 -17.925 1.00 94.69 158 VAL A C 1
ATOM 1218 O O . VAL A 1 158 ? 20.095 4.922 -18.612 1.00 94.69 158 VAL A O 1
ATOM 1221 N N . SER A 1 159 ? 19.013 3.151 -17.768 1.00 93.06 159 SER A N 1
ATOM 1222 C CA . SER A 1 159 ? 19.846 2.133 -18.415 1.00 93.06 159 SER A CA 1
ATOM 1223 C C . SER A 1 159 ? 19.529 1.940 -19.899 1.00 93.06 159 SER A C 1
ATOM 1225 O O . SER A 1 159 ? 20.245 1.200 -20.569 1.00 93.06 159 SER A O 1
ATOM 1227 N N . GLY A 1 160 ? 18.489 2.599 -20.423 1.00 92.69 160 GLY A N 1
ATOM 1228 C CA . GLY A 1 160 ? 18.141 2.555 -21.839 1.00 92.69 160 GLY A CA 1
ATOM 1229 C C . GLY A 1 160 ? 17.665 1.182 -22.307 1.00 92.69 160 GLY A C 1
ATOM 1230 O O . GLY A 1 160 ? 18.035 0.762 -23.403 1.00 92.69 160 GLY A O 1
ATOM 1231 N N . TRP A 1 161 ? 16.870 0.471 -21.495 1.00 92.25 161 TRP A N 1
ATOM 1232 C CA . TRP A 1 161 ? 16.347 -0.835 -21.898 1.00 92.25 161 TRP A CA 1
ATOM 1233 C C . TRP A 1 161 ? 15.554 -0.735 -23.197 1.00 92.25 161 TRP A C 1
ATOM 1235 O O . TRP A 1 161 ? 14.633 0.070 -23.327 1.00 92.25 161 TRP A O 1
ATOM 1245 N N . THR A 1 162 ? 15.895 -1.581 -24.167 1.00 86.00 162 THR A N 1
ATOM 1246 C CA . THR A 1 162 ? 15.331 -1.521 -25.529 1.00 86.00 162 THR A CA 1
ATOM 1247 C C . THR A 1 162 ? 13.818 -1.744 -25.570 1.00 86.00 162 THR A C 1
ATOM 1249 O O . THR A 1 162 ? 13.142 -1.271 -26.482 1.00 86.00 162 THR A O 1
ATOM 1252 N N . SER A 1 163 ? 13.272 -2.430 -24.566 1.00 80.81 163 SER A N 1
ATOM 1253 C CA . SER A 1 163 ? 11.844 -2.701 -24.393 1.00 80.81 163 SER A CA 1
ATOM 1254 C C . SER A 1 163 ? 11.063 -1.526 -23.775 1.00 80.81 163 SER A C 1
ATOM 1256 O O . SER A 1 163 ? 9.834 -1.576 -23.702 1.00 80.81 163 SER A O 1
ATOM 1258 N N . TRP A 1 164 ? 11.740 -0.455 -23.342 1.00 85.31 164 TRP A N 1
ATOM 1259 C CA . TRP A 1 164 ? 11.142 0.625 -22.561 1.00 85.31 164 TRP A CA 1
ATOM 1260 C C . TRP A 1 164 ? 10.933 1.907 -23.365 1.00 85.31 164 TRP A C 1
ATOM 1262 O O . TRP A 1 164 ? 11.864 2.626 -23.719 1.00 85.31 164 TRP A O 1
ATOM 1272 N N . SER A 1 165 ? 9.664 2.252 -23.588 1.00 89.69 165 SER A N 1
ATOM 1273 C CA . SER A 1 165 ? 9.292 3.580 -24.082 1.00 89.69 165 SER A CA 1
ATOM 1274 C C . SER A 1 165 ? 9.188 4.588 -22.932 1.00 89.69 165 SER A C 1
ATOM 1276 O O . SER A 1 165 ? 8.813 4.230 -21.814 1.00 89.69 165 SER A O 1
ATOM 1278 N N . LEU A 1 166 ? 9.411 5.878 -23.219 1.00 88.94 166 LEU A N 1
ATOM 1279 C CA . LEU A 1 166 ? 9.176 6.970 -22.258 1.00 88.94 166 LEU A CA 1
ATOM 1280 C C . LEU A 1 166 ? 7.758 6.918 -21.660 1.00 88.94 166 LEU A C 1
ATOM 1282 O O . LEU A 1 166 ? 7.562 7.183 -20.477 1.00 88.94 166 LEU A O 1
ATOM 1286 N N . LYS A 1 167 ? 6.767 6.530 -22.476 1.00 90.25 167 LYS A N 1
ATOM 1287 C CA . LYS A 1 167 ? 5.368 6.373 -22.051 1.00 90.25 167 LYS A CA 1
ATOM 1288 C C . LYS A 1 167 ? 5.220 5.235 -21.035 1.00 90.25 167 LYS A C 1
ATOM 1290 O O . LYS A 1 167 ? 4.518 5.402 -20.043 1.00 90.25 167 LYS A O 1
ATOM 1295 N N . GLY A 1 168 ? 5.899 4.109 -21.262 1.00 91.81 168 GLY A N 1
ATOM 1296 C CA . GLY A 1 168 ? 5.927 2.977 -20.332 1.00 91.81 168 GLY A CA 1
ATOM 1297 C C . GLY A 1 168 ? 6.552 3.353 -18.990 1.00 91.81 168 GLY A C 1
ATOM 1298 O O . GLY A 1 168 ? 5.942 3.123 -17.947 1.00 91.81 168 GLY A O 1
ATOM 1299 N N . ALA A 1 169 ? 7.703 4.033 -19.020 1.00 93.50 169 ALA A N 1
ATOM 1300 C CA . ALA A 1 169 ? 8.369 4.514 -17.812 1.00 93.50 169 ALA A CA 1
ATOM 1301 C C . ALA A 1 169 ? 7.487 5.482 -17.009 1.00 93.50 169 ALA A C 1
ATOM 1303 O O . ALA A 1 169 ? 7.303 5.300 -15.806 1.00 93.50 169 ALA A O 1
ATOM 1304 N N . ALA A 1 170 ? 6.872 6.463 -17.679 1.00 93.69 170 ALA A N 1
ATOM 1305 C CA . ALA A 1 170 ? 5.948 7.401 -17.046 1.00 93.69 170 ALA A CA 1
ATOM 1306 C C . ALA A 1 170 ? 4.734 6.689 -16.423 1.00 93.69 170 ALA A C 1
ATOM 1308 O O . ALA A 1 170 ? 4.363 6.988 -15.289 1.00 93.69 170 ALA A O 1
ATOM 1309 N N . SER A 1 171 ? 4.162 5.699 -17.116 1.00 94.44 171 SER A N 1
ATOM 1310 C CA . SER A 1 171 ? 3.041 4.901 -16.607 1.00 94.44 171 SER A CA 1
ATOM 1311 C C . SER A 1 171 ? 3.408 4.072 -15.376 1.00 94.44 171 SER A C 1
ATOM 1313 O O . SER A 1 171 ? 2.605 3.954 -14.447 1.00 94.44 171 SER A O 1
ATOM 1315 N N . MET A 1 172 ? 4.612 3.497 -15.335 1.00 95.88 172 MET A N 1
ATOM 1316 C CA . MET A 1 172 ? 5.075 2.743 -14.167 1.00 95.88 172 MET A CA 1
ATOM 1317 C C . MET A 1 172 ? 5.407 3.657 -12.987 1.00 95.88 172 MET A C 1
ATOM 1319 O O . MET A 1 172 ? 5.006 3.353 -11.865 1.00 95.88 172 MET A O 1
ATOM 1323 N N . LEU A 1 173 ? 6.044 4.810 -13.227 1.00 96.69 173 LEU A N 1
ATOM 1324 C CA . LEU A 1 173 ? 6.258 5.832 -12.196 1.00 96.69 173 LEU A CA 1
ATOM 1325 C C . LEU A 1 173 ? 4.929 6.313 -11.608 1.00 96.69 173 LEU A C 1
ATOM 1327 O O . LEU A 1 173 ? 4.774 6.379 -10.392 1.00 96.69 173 LEU A O 1
ATOM 1331 N N . TRP A 1 174 ? 3.947 6.591 -12.464 1.00 96.69 174 TRP A N 1
ATOM 1332 C CA . TRP A 1 174 ? 2.596 6.944 -12.042 1.00 96.69 174 TRP A CA 1
ATOM 1333 C C . TRP A 1 174 ? 1.960 5.865 -11.162 1.00 96.69 174 TRP A C 1
ATOM 1335 O O . TRP A 1 174 ? 1.449 6.165 -10.085 1.00 96.69 174 TRP A O 1
ATOM 1345 N N . SER A 1 175 ? 2.038 4.605 -11.595 1.00 97.19 175 SER A N 1
ATOM 1346 C CA . SER A 1 175 ? 1.498 3.462 -10.848 1.00 97.19 175 SER A CA 1
ATOM 1347 C C . SER A 1 175 ? 2.182 3.297 -9.489 1.00 97.19 175 SER A C 1
ATOM 1349 O O . SER A 1 175 ? 1.512 3.029 -8.495 1.00 97.19 175 SER A O 1
ATOM 1351 N N . SER A 1 176 ? 3.496 3.524 -9.419 1.00 98.12 176 SER A N 1
ATOM 1352 C CA . SER A 1 176 ? 4.244 3.557 -8.161 1.00 98.12 176 SER A CA 1
ATOM 1353 C C . SER A 1 176 ? 3.712 4.642 -7.216 1.00 98.12 176 SER A C 1
ATOM 1355 O O . SER A 1 176 ? 3.302 4.331 -6.100 1.00 98.12 176 SER A O 1
ATOM 1357 N N . PHE A 1 177 ? 3.600 5.897 -7.663 1.00 98.31 177 PHE A N 1
ATOM 1358 C CA . PHE A 1 177 ? 3.050 6.959 -6.812 1.00 98.31 177 PHE A CA 1
ATOM 1359 C C . PHE A 1 177 ? 1.592 6.711 -6.416 1.00 98.31 177 PHE A C 1
ATOM 1361 O O . PHE A 1 177 ? 1.197 7.062 -5.306 1.00 98.31 177 PHE A O 1
ATOM 1368 N N . MET A 1 178 ? 0.800 6.068 -7.274 1.00 98.12 178 MET A N 1
ATOM 1369 C CA . MET A 1 178 ? -0.550 5.631 -6.922 1.00 98.12 178 MET A CA 1
ATOM 1370 C C . MET A 1 178 ? -0.547 4.603 -5.791 1.00 98.12 178 MET A C 1
ATOM 1372 O O . MET A 1 178 ? -1.300 4.769 -4.833 1.00 98.12 178 MET A O 1
ATOM 1376 N N . LEU A 1 179 ? 0.327 3.593 -5.837 1.00 98.31 179 LEU A N 1
ATOM 1377 C CA . LEU A 1 179 ? 0.502 2.653 -4.724 1.00 98.31 179 LEU A CA 1
ATOM 1378 C C . LEU A 1 179 ? 0.910 3.389 -3.441 1.00 98.31 179 LEU A C 1
ATOM 1380 O O . LEU A 1 179 ? 0.324 3.153 -2.385 1.00 98.31 179 LEU A O 1
ATOM 1384 N N . LEU A 1 180 ? 1.850 4.335 -3.522 1.00 98.50 180 LEU A N 1
ATOM 1385 C CA . LEU A 1 180 ? 2.251 5.136 -2.364 1.00 98.50 180 LEU A CA 1
ATOM 1386 C C . LEU A 1 180 ? 1.081 5.947 -1.786 1.00 98.50 180 LEU A C 1
ATOM 1388 O O . LEU A 1 180 ? 0.891 5.980 -0.570 1.00 98.50 180 LEU A O 1
ATOM 1392 N N . ALA A 1 181 ? 0.269 6.567 -2.642 1.00 98.44 181 ALA A N 1
ATOM 1393 C CA . ALA A 1 181 ? -0.923 7.296 -2.224 1.00 98.44 181 ALA A CA 1
ATOM 1394 C C . ALA A 1 181 ? -1.959 6.379 -1.565 1.00 98.44 181 ALA A C 1
ATOM 1396 O O . ALA A 1 181 ? -2.547 6.762 -0.556 1.00 98.44 181 ALA A O 1
ATOM 1397 N N . VAL A 1 182 ? -2.141 5.156 -2.075 1.00 98.19 182 VAL A N 1
ATOM 1398 C CA . VAL A 1 182 ? -2.991 4.136 -1.442 1.00 98.19 182 VAL A CA 1
ATOM 1399 C C . VAL A 1 182 ? -2.454 3.766 -0.058 1.00 98.19 182 VAL A C 1
ATOM 1401 O O . VAL A 1 182 ? -3.241 3.690 0.883 1.00 98.19 182 VAL A O 1
ATOM 1404 N N . ALA A 1 183 ? -1.137 3.606 0.110 1.00 98.25 183 ALA A N 1
ATOM 1405 C CA . ALA A 1 183 ? -0.537 3.337 1.419 1.00 98.25 183 ALA A CA 1
ATOM 1406 C C . ALA A 1 183 ? -0.826 4.466 2.428 1.00 98.25 183 ALA A C 1
ATOM 1408 O O . ALA A 1 183 ? -1.272 4.196 3.545 1.00 98.25 183 ALA A O 1
ATOM 1409 N N . PHE A 1 184 ? -0.641 5.729 2.025 1.00 98.19 184 PHE A N 1
ATOM 1410 C CA . PHE A 1 184 ? -0.989 6.889 2.855 1.00 98.19 184 PHE A CA 1
ATOM 1411 C C . PHE A 1 184 ? -2.488 6.975 3.145 1.00 98.19 184 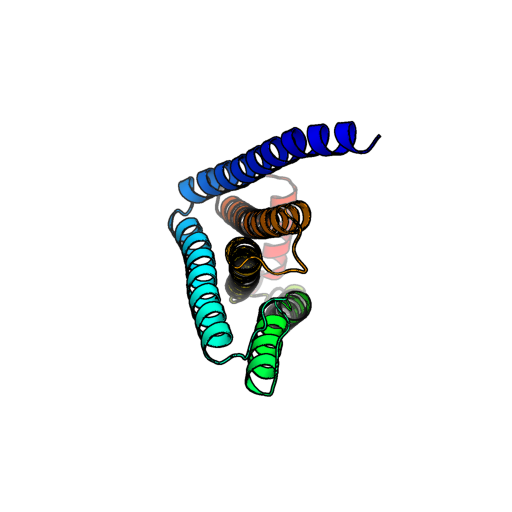PHE A C 1
ATOM 1413 O O . PHE A 1 184 ? -2.873 7.226 4.284 1.00 98.19 184 PHE A O 1
ATOM 1420 N N . GLY A 1 185 ? -3.334 6.749 2.139 1.00 97.94 185 GLY A N 1
ATOM 1421 C CA . GLY A 1 185 ? -4.787 6.816 2.273 1.00 97.94 185 GLY A CA 1
ATOM 1422 C C . GLY A 1 185 ? -5.326 5.754 3.225 1.00 97.94 185 GLY A C 1
ATOM 1423 O O . GLY A 1 185 ? -6.136 6.062 4.096 1.00 97.94 185 GLY A O 1
ATOM 1424 N N . PHE A 1 186 ? -4.825 4.522 3.116 1.00 97.25 186 PHE A N 1
ATOM 1425 C CA . PHE A 1 186 ? -5.209 3.424 3.997 1.00 97.25 186 PHE A CA 1
ATOM 1426 C C . PHE A 1 186 ? -4.782 3.683 5.447 1.00 97.25 186 PHE A C 1
ATOM 1428 O O . PHE A 1 186 ? -5.573 3.498 6.373 1.00 97.25 186 PHE A O 1
ATOM 1435 N N . LEU A 1 187 ? -3.558 4.185 5.650 1.00 97.50 187 LEU A N 1
ATOM 1436 C CA . LEU A 1 187 ? -3.060 4.540 6.977 1.00 97.50 187 LEU A CA 1
ATOM 1437 C C . LEU A 1 187 ? -3.834 5.714 7.590 1.00 97.50 187 LEU A C 1
ATOM 1439 O O . LEU A 1 187 ? -4.214 5.646 8.758 1.00 97.50 187 LEU A O 1
ATOM 1443 N N . TYR A 1 188 ? -4.110 6.760 6.807 1.00 97.00 188 TYR A N 1
ATOM 1444 C CA . TYR A 1 188 ? -4.910 7.902 7.244 1.00 97.00 188 TYR A CA 1
ATOM 1445 C C . TYR A 1 188 ? -6.323 7.476 7.651 1.00 97.00 188 TYR A C 1
ATOM 1447 O O . TYR A 1 188 ? -6.741 7.781 8.765 1.00 97.00 188 TYR A O 1
ATOM 1455 N N . ALA A 1 189 ? -7.018 6.701 6.812 1.00 96.38 189 ALA A N 1
ATOM 1456 C CA . ALA A 1 189 ? -8.356 6.200 7.121 1.00 96.38 189 ALA A CA 1
ATOM 1457 C C . ALA A 1 189 ? -8.377 5.376 8.418 1.00 96.38 189 ALA A C 1
ATOM 1459 O O . ALA A 1 189 ? -9.257 5.553 9.257 1.00 96.38 189 ALA A O 1
ATOM 1460 N N . TYR A 1 190 ? -7.378 4.511 8.623 1.00 96.06 190 TYR A N 1
ATOM 1461 C CA . TYR A 1 190 ? -7.255 3.746 9.861 1.00 96.06 190 TYR A CA 1
ATOM 1462 C C . TYR A 1 190 ? -7.062 4.643 11.093 1.00 96.06 190 TYR A C 1
ATOM 1464 O O . TYR A 1 190 ? -7.724 4.437 12.111 1.00 96.06 190 TYR A O 1
ATOM 1472 N N . ARG A 1 191 ? -6.174 5.643 11.016 1.00 95.06 191 ARG A N 1
ATOM 1473 C CA . ARG A 1 191 ? -5.915 6.555 12.142 1.00 95.06 191 ARG A CA 1
ATOM 1474 C C . ARG A 1 191 ? -7.082 7.480 12.442 1.00 95.06 191 ARG A C 1
ATOM 1476 O O . ARG A 1 191 ? -7.324 7.745 13.614 1.00 95.06 191 ARG A O 1
ATOM 1483 N N . ASP A 1 192 ? -7.814 7.915 11.426 1.00 93.69 192 ASP A N 1
ATOM 1484 C CA . ASP A 1 192 ? -9.010 8.734 11.603 1.00 93.69 192 ASP A CA 1
ATOM 1485 C C . ASP A 1 192 ? -10.105 7.953 12.350 1.00 93.69 192 ASP A C 1
ATOM 1487 O O . ASP A 1 192 ? -10.643 8.432 13.347 1.00 93.69 192 ASP A O 1
ATOM 1491 N N . ILE A 1 193 ? -10.339 6.690 11.969 1.00 91.75 193 ILE A N 1
ATOM 1492 C CA . ILE A 1 193 ? -11.270 5.790 12.673 1.00 91.75 193 ILE A CA 1
ATOM 1493 C C . ILE A 1 193 ? -10.826 5.546 14.126 1.00 91.75 193 ILE A C 1
ATOM 1495 O O . ILE A 1 193 ? -11.654 5.586 15.039 1.00 91.75 193 ILE A O 1
ATOM 1499 N N . ASP A 1 194 ? -9.529 5.316 14.358 1.00 88.81 194 ASP A N 1
ATOM 1500 C CA . ASP A 1 194 ? -8.958 5.151 15.705 1.00 88.81 194 ASP A CA 1
ATOM 1501 C C . ASP A 1 194 ? -9.115 6.437 16.544 1.00 88.81 194 ASP A C 1
ATOM 1503 O O . ASP A 1 194 ? -9.483 6.391 17.718 1.00 88.81 194 ASP A O 1
ATOM 1507 N N . GLY A 1 195 ? -8.929 7.606 15.925 1.00 86.69 195 GLY A N 1
ATOM 1508 C CA . GLY A 1 195 ? -9.148 8.914 16.541 1.00 86.69 195 GLY A CA 1
ATOM 1509 C C . GLY A 1 195 ? -10.602 9.121 16.965 1.00 86.69 195 GLY A C 1
ATOM 1510 O O . GLY A 1 195 ? -10.863 9.464 18.120 1.00 86.69 195 GLY A O 1
ATOM 1511 N N . LEU A 1 196 ? -11.560 8.823 16.083 1.00 83.00 196 LEU A N 1
ATOM 1512 C CA . LEU A 1 196 ? -12.995 8.922 16.375 1.00 83.00 196 LEU A CA 1
ATOM 1513 C C . LEU A 1 196 ? -13.436 8.004 17.523 1.00 83.00 196 LEU A C 1
ATOM 1515 O O . LEU A 1 196 ? -14.343 8.357 18.277 1.00 83.00 196 LEU A O 1
ATOM 1519 N N . ALA A 1 197 ? -12.788 6.850 17.696 1.00 79.12 197 ALA A N 1
ATOM 1520 C CA . ALA A 1 197 ? -13.074 5.941 18.803 1.00 79.12 197 ALA A CA 1
ATOM 1521 C C . ALA A 1 197 ? -12.617 6.483 20.172 1.00 79.12 197 ALA A C 1
ATOM 1523 O O . ALA A 1 197 ? -13.145 6.057 21.202 1.00 79.12 197 ALA A O 1
ATOM 1524 N N . THR A 1 198 ? -11.655 7.413 20.196 1.00 78.94 198 THR A N 1
ATOM 1525 C CA . THR A 1 198 ? -11.068 7.958 21.434 1.00 78.94 198 THR A CA 1
ATOM 1526 C C . THR A 1 198 ? -11.637 9.309 21.855 1.00 78.94 198 THR A C 1
ATOM 1528 O O . THR A 1 198 ? -11.517 9.674 23.025 1.00 78.94 198 THR A O 1
ATOM 1531 N N . MET A 1 199 ? -12.292 10.046 20.953 1.00 73.31 199 MET A N 1
ATOM 1532 C CA . MET A 1 199 ? -12.879 11.336 21.306 1.00 73.31 199 MET A CA 1
ATOM 1533 C C . MET A 1 199 ? -14.043 11.169 22.305 1.00 73.31 199 MET A C 1
ATOM 1535 O O . MET A 1 199 ? -14.948 10.354 22.078 1.00 73.31 199 MET A O 1
ATOM 1539 N N . PRO A 1 200 ? -14.074 11.949 23.406 1.00 64.19 200 PRO A N 1
ATOM 1540 C CA . PRO A 1 200 ? -15.227 12.007 24.292 1.00 64.19 200 PRO A CA 1
ATOM 1541 C C . PRO A 1 200 ? -16.407 12.597 23.513 1.00 64.19 200 PRO A C 1
ATOM 1543 O O . PRO A 1 200 ? -16.499 13.796 23.288 1.00 64.19 200 PRO A O 1
ATOM 1546 N N . SER A 1 201 ? -17.281 11.716 23.023 1.00 56.94 201 SER A N 1
ATOM 1547 C CA . SER A 1 201 ? -18.470 12.077 22.245 1.00 56.94 201 SER A CA 1
ATOM 1548 C C . SER A 1 201 ? -19.382 12.996 23.058 1.00 56.94 201 SER A C 1
ATOM 1550 O O . SER A 1 201 ? -20.165 12.515 23.872 1.00 56.94 201 SER A O 1
ATOM 1552 N N . GLU A 1 202 ? -19.294 14.298 22.807 1.00 58.06 202 GLU A N 1
ATOM 1553 C CA . GLU A 1 202 ? -20.121 15.341 23.428 1.00 58.06 202 GLU A CA 1
ATOM 1554 C C . GLU A 1 202 ? -21.574 15.323 22.909 1.00 58.06 202 GLU A C 1
ATOM 1556 O O . GLU A 1 202 ? -22.467 15.941 23.478 1.00 58.06 202 GLU A O 1
ATOM 1561 N N . LYS A 1 203 ? -21.838 14.566 21.834 1.00 60.41 203 LYS A N 1
ATOM 1562 C CA . LYS A 1 203 ? -23.185 14.320 21.309 1.00 60.41 203 LYS A CA 1
ATOM 1563 C C . LYS A 1 203 ? -23.580 12.862 21.521 1.00 60.41 203 LYS A C 1
ATOM 1565 O O . LYS A 1 203 ? -22.942 11.954 20.987 1.00 60.41 203 LYS A O 1
ATOM 1570 N N . ASP A 1 204 ? -24.649 12.648 22.283 1.00 62.84 204 ASP A N 1
ATOM 1571 C CA . ASP A 1 204 ? -25.305 11.353 22.473 1.00 62.84 204 ASP A CA 1
ATOM 1572 C C . ASP A 1 204 ? -25.948 10.883 21.165 1.00 62.84 204 ASP A C 1
ATOM 1574 O O . ASP A 1 204 ? -27.141 11.057 20.910 1.00 62.84 204 ASP A O 1
ATOM 1578 N N . LEU A 1 205 ? -25.144 10.279 20.290 1.00 74.69 205 LEU A N 1
ATOM 1579 C CA . LEU A 1 205 ? -25.680 9.620 19.109 1.00 74.69 205 LEU A CA 1
ATOM 1580 C C . LEU A 1 205 ? -26.577 8.446 19.551 1.00 74.69 205 LEU A C 1
ATOM 1582 O O . LEU A 1 205 ? -26.154 7.620 20.369 1.00 74.69 205 LEU A O 1
ATOM 1586 N N . PRO A 1 206 ? -27.785 8.288 18.976 1.00 77.62 206 PRO A N 1
ATOM 1587 C CA . PRO A 1 206 ? -28.729 7.235 19.366 1.00 77.62 206 PRO A CA 1
ATOM 1588 C C . PRO A 1 206 ? -28.146 5.822 19.204 1.00 77.62 206 PRO A C 1
ATOM 1590 O O . PRO A 1 206 ? -28.513 4.902 19.935 1.00 77.62 206 PRO A O 1
ATOM 1593 N N . VAL A 1 207 ? -27.191 5.649 18.285 1.00 80.44 207 VAL A N 1
ATOM 1594 C CA . VAL A 1 207 ? -26.456 4.393 18.078 1.00 80.44 207 VAL A CA 1
ATOM 1595 C C . VAL A 1 207 ? -25.572 4.056 19.281 1.00 80.44 207 VAL A C 1
ATOM 1597 O O . VAL A 1 207 ? -25.557 2.907 19.722 1.00 80.44 207 VAL A O 1
ATOM 1600 N N . LYS A 1 208 ? -24.897 5.050 19.872 1.00 80.81 208 LYS A N 1
ATOM 1601 C CA . LYS A 1 208 ? -24.046 4.860 21.053 1.00 80.81 208 LYS A CA 1
ATOM 1602 C C . LYS A 1 208 ? -24.875 4.406 22.253 1.00 80.81 208 LYS A C 1
ATOM 1604 O O . LYS A 1 208 ? -24.462 3.488 22.951 1.00 80.81 208 LYS A O 1
ATOM 1609 N N . ASN A 1 209 ? -26.079 4.960 22.417 1.00 83.56 209 ASN A N 1
ATOM 1610 C CA . ASN A 1 209 ? -27.019 4.550 23.464 1.00 83.56 209 ASN A CA 1
ATOM 1611 C C . ASN A 1 209 ? -27.529 3.113 23.283 1.00 83.56 209 ASN A C 1
ATOM 1613 O O . ASN A 1 209 ? -27.739 2.399 24.262 1.00 83.56 209 ASN A O 1
ATOM 1617 N N . ARG A 1 210 ? -27.708 2.649 22.041 1.00 88.38 210 ARG A N 1
ATOM 1618 C CA . ARG A 1 210 ? -28.050 1.241 21.778 1.00 88.38 210 ARG A CA 1
ATOM 1619 C C . ARG A 1 210 ? -26.874 0.313 22.076 1.00 88.38 210 ARG A C 1
ATOM 1621 O O . ARG A 1 210 ? -27.063 -0.701 22.741 1.00 88.38 210 ARG A O 1
ATOM 1628 N N . LEU A 1 211 ? -25.667 0.677 21.640 1.00 87.06 211 LEU A N 1
ATOM 1629 C CA . LEU A 1 211 ? -24.452 -0.106 21.883 1.00 87.06 211 LEU A CA 1
ATOM 1630 C C . LEU A 1 211 ? -24.081 -0.160 23.366 1.00 87.06 211 LEU A C 1
ATOM 1632 O O . LEU A 1 211 ? -23.677 -1.214 23.846 1.00 87.06 211 LEU A O 1
ATOM 1636 N N . SER A 1 212 ? -24.250 0.935 24.110 1.00 87.81 212 SER A N 1
ATOM 1637 C CA . SER A 1 212 ? -23.987 0.965 25.550 1.00 87.81 212 SER A CA 1
ATOM 1638 C C . SER A 1 212 ? -24.974 0.091 26.320 1.00 87.81 212 SER A C 1
ATOM 1640 O O . SER A 1 212 ? -24.543 -0.676 27.176 1.00 87.81 212 SER A O 1
ATOM 1642 N N . ARG A 1 213 ? -26.270 0.116 25.971 1.00 90.62 213 ARG A N 1
ATOM 1643 C CA . ARG A 1 213 ? -27.281 -0.796 26.540 1.00 90.62 213 ARG A CA 1
ATOM 1644 C C . ARG A 1 213 ? -26.974 -2.256 26.228 1.00 90.62 213 ARG A C 1
ATOM 1646 O O . ARG A 1 213 ? -27.060 -3.098 27.114 1.00 90.62 213 ARG A O 1
ATOM 1653 N N . LEU A 1 214 ? -26.597 -2.552 24.986 1.00 90.00 214 LEU A N 1
ATOM 1654 C CA . LEU A 1 214 ? -26.258 -3.906 24.555 1.00 90.00 214 LEU A CA 1
ATOM 1655 C C . LEU A 1 214 ? -24.995 -4.414 25.263 1.00 90.00 214 LEU A C 1
ATOM 1657 O O . LEU A 1 214 ? -24.987 -5.524 25.786 1.00 90.00 214 LEU A O 1
ATOM 1661 N N . ARG A 1 215 ? -23.971 -3.563 25.382 1.00 88.75 215 ARG A N 1
ATOM 1662 C CA . ARG A 1 215 ? -22.768 -3.846 26.170 1.00 88.75 215 ARG A CA 1
ATOM 1663 C C . ARG A 1 215 ? -23.109 -4.079 27.641 1.00 88.75 215 ARG A C 1
ATOM 1665 O O . ARG A 1 215 ? -22.687 -5.091 28.181 1.00 88.75 215 ARG A O 1
ATOM 1672 N N . ALA A 1 216 ? -23.900 -3.204 28.261 1.00 90.25 216 ALA A N 1
ATOM 1673 C CA . ALA A 1 216 ? -24.328 -3.354 29.652 1.00 90.25 216 ALA A CA 1
ATOM 1674 C C . ALA A 1 216 ? -25.100 -4.664 29.874 1.00 90.25 216 ALA A C 1
ATOM 1676 O O . ALA A 1 216 ? -24.889 -5.349 30.871 1.00 90.25 216 ALA A O 1
ATOM 1677 N N . TRP A 1 217 ? -25.950 -5.057 28.921 1.00 92.81 217 TRP A N 1
ATOM 1678 C CA . TRP A 1 217 ? -26.665 -6.331 28.970 1.00 92.81 217 TRP A CA 1
ATOM 1679 C C . TRP A 1 217 ? -25.717 -7.538 28.857 1.00 92.81 217 TRP A C 1
ATOM 1681 O O . TRP A 1 217 ? -25.888 -8.505 29.605 1.00 92.81 217 TRP A O 1
ATOM 1691 N N . PHE A 1 218 ? -24.706 -7.471 27.980 1.00 91.56 218 PHE A N 1
ATOM 1692 C CA . PHE A 1 218 ? -23.675 -8.506 27.817 1.00 91.56 218 PHE A CA 1
ATOM 1693 C C . PHE A 1 218 ? -22.730 -8.634 29.018 1.00 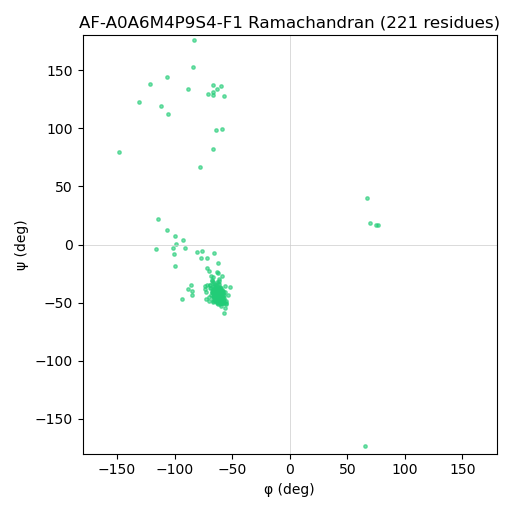91.56 218 PHE A C 1
ATOM 1695 O O . PHE A 1 218 ? -22.212 -9.725 29.244 1.00 91.56 218 PHE A O 1
ATOM 1702 N N . THR A 1 219 ? -22.512 -7.566 29.789 1.00 90.12 219 THR A N 1
ATOM 1703 C CA . THR A 1 219 ? -21.568 -7.541 30.924 1.00 90.12 219 THR A CA 1
ATOM 1704 C C . THR A 1 219 ? -22.253 -7.543 32.296 1.00 90.12 219 THR A C 1
ATOM 1706 O O . THR A 1 219 ? -21.609 -7.274 33.304 1.00 90.12 219 THR A O 1
ATOM 1709 N N . ARG A 1 220 ? -23.564 -7.812 32.371 1.00 91.81 220 ARG A N 1
ATOM 1710 C CA . ARG A 1 220 ? -24.370 -7.639 33.599 1.00 91.81 220 ARG A CA 1
ATOM 1711 C C . ARG A 1 220 ? -23.952 -8.501 34.805 1.00 91.81 220 ARG A C 1
ATOM 1713 O O . ARG A 1 220 ? -24.426 -8.240 35.902 1.00 91.81 220 ARG A O 1
ATOM 1720 N N . ARG A 1 221 ? -23.148 -9.555 34.609 1.00 89.25 221 ARG A N 1
ATOM 1721 C CA . ARG A 1 221 ? -22.661 -10.464 35.671 1.00 89.25 221 ARG A CA 1
ATOM 1722 C C . ARG A 1 221 ? -21.144 -10.432 35.869 1.00 89.25 221 ARG A C 1
ATOM 1724 O O . ARG A 1 221 ? -20.647 -11.155 36.722 1.00 89.25 221 ARG A O 1
ATOM 1731 N N . SER A 1 222 ? -20.411 -9.675 35.055 1.00 79.25 222 SER A N 1
ATOM 1732 C CA . SER A 1 222 ? -18.942 -9.627 35.086 1.00 79.25 222 SER A CA 1
ATOM 1733 C C . SER A 1 222 ? -18.389 -8.410 35.837 1.00 79.25 222 SER A C 1
ATOM 1735 O O . SER A 1 222 ? -17.196 -8.138 35.733 1.00 79.25 222 SER A O 1
ATOM 1737 N N . SER A 1 223 ? -19.261 -7.641 36.494 1.00 62.66 223 SER A N 1
ATOM 1738 C CA . SER A 1 223 ? -18.939 -6.451 37.291 1.00 62.66 223 SER A CA 1
ATOM 1739 C C . SER A 1 223 ? -18.741 -6.789 38.758 1.00 62.66 223 SER A C 1
ATOM 1741 O O . SER A 1 223 ? -19.637 -7.492 39.281 1.00 62.66 223 SER A O 1
#

Sequence (223 aa):
MESLSNLQLIFIWPVLFLGIFTVIGFLGSKLADQRPGDVRVVWYLFSLAFVCTCIAALWASSIGALDGAGVFQGRWGDLVNKLLLFMLDLETDIKVFLVILAVFVLPQITSYLLSGLFGCAAAPIFVGRAVNFFVWSVVKSIAVASGIVFTVALYGWVSGWTSWSLKGAASMLWSSFMLLAVAFGFLYAYRDIDGLATMPSEKDLPVKNRLSRLRAWFTRRSS